Protein AF-A0A2T0QIH2-F1 (afdb_monomer)

Sequence (343 aa):
MVSYTCNLSLGDTPTILANADAHAHSFSNYILALNIATEAIDSDHPVPAGFIVNPELLGACQQANFGATYPMPVREPLQQALDHWSIKAAIPDDIAENIAGYVLAVNWLTRTVAPSVTFGWQINLWGVGYSEWIYDDGIDPAQKAQQTADYVTSLGVYDAPYEPDFLAIDRYEADDFTQRAYVNGYCYGPREWDRYFDFCKAVSRALKLPVMPWQMPASRIPNTTDPVATDFDSQHWGTGGSCLLGDPAIGSNYENVHPTILALQFPEAFQQYMGATAEDMFIRSEPFDISNPLYGDFPLRGIFSVLLGGGATTGIVSAIGNPEPWARQKLNAYMNQPITFDQ

Nearest PDB structures (foldseek):
  5dez-assembly2_B  TM=4.551E-01  e=1.902E-02  Autographa californica nucleopolyhedrovirus
  1rd6-assembly1_A  TM=4.515E-01  e=2.136E-02  Serratia marcescens
  7fc0-assembly1_B  TM=2.308E-01  e=1.445E-01  Rugamonas rubra
  3pt5-assembly1_A  TM=2.877E-01  e=3.925E+00  Escherichia coli O157:H7 str. EDL933
  7m13-assembly1_B  TM=3.272E-01  e=7.424E+00  Campylobacter jejuni subsp. jejuni NCTC 11168 = ATCC 700819

Radius of gyration: 21.03 Å; Cα contacts (8 Å, |Δi|>4): 682; chains: 1; bounding box: 54×45×58 Å

Solvent-accessible surface area (backbone atoms only — not comparable to full-atom values): 17658 Å² total; per-residue (Å²): 88,82,42,62,45,50,75,39,84,85,57,63,58,72,63,57,47,59,36,38,69,62,34,17,54,18,43,34,54,47,52,52,53,36,48,59,31,55,73,55,53,45,95,91,29,68,57,49,44,50,36,40,40,24,53,45,40,54,12,52,30,46,47,70,69,52,53,36,80,40,71,21,63,31,60,67,24,47,50,53,20,31,56,76,71,68,51,92,72,84,78,63,88,79,49,37,60,11,48,24,16,40,45,46,46,54,33,44,47,45,52,70,73,28,64,56,45,48,37,17,45,30,39,38,61,37,18,84,67,51,54,61,58,66,56,40,88,90,52,58,41,50,60,56,17,46,57,50,34,53,52,48,55,64,31,47,59,69,45,82,94,37,51,56,69,35,38,35,38,29,73,63,27,40,18,21,59,19,66,81,7,40,74,69,66,45,52,52,36,69,48,37,51,52,44,50,52,45,20,48,25,32,28,15,61,69,65,70,43,41,26,26,50,25,31,36,19,32,12,41,64,52,32,69,83,52,92,76,54,96,80,36,47,86,54,24,33,14,35,50,22,23,40,46,64,26,29,63,75,43,29,65,44,72,84,2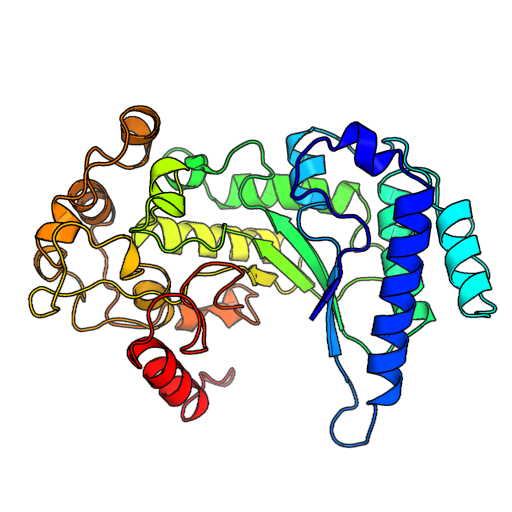9,37,21,64,74,57,37,66,36,71,46,51,76,94,41,24,90,56,50,31,59,25,47,42,45,30,44,60,73,23,59,90,48,66,28,41,54,44,61,62,79,54,27,71,84,34,31,35,82,51,74,45,58,13,57,98,79,12,10,32,80,52,63,88,41,49,35,55,66,62,65,54,48,52,52,50,50,50,38,72,76,58,61,91,61,97,89,117

Foldseek 3Di:
DEAALFECPVDPLVVSQADLPSNLVSLLVVLVVLLVQQVQDDPVCLASEEYAYNPPNLLVCLLVVNAQAAFGQADVSNVSSCVVVVNPDDQDPPLDRGQLSNLVSVLVSNCRRHVSYAYAYEHECCSNNGNLCLLDPVDQLLVSLLSSLVRCVRSCNQPPDRGHQEYEYEHDAAAQLACSQLVRQRAADLSSVVRVLSNLLSNCVSNVHAYEYPAFFLAEFDFQPDPADLNNNQQQHHHRNCAALPDLCCFQPVNRGHVSQQAAAGDPVCCVRQNGHVVVNSVVVPRDGRNHHPCQCCVVSSHPYYHYHDDAHHGCDLPHHRNDCVSVVSVVVCVVPPDDPPD

pLDDT: mean 95.05, std 5.47, range [52.56, 98.75]

Secondary structure (DSSP, 8-state):
-EE-SS--TTS-HHHHHT-HHHHHHHHHHHHHHHHHHHHT--SS-SS--EEEE-TTHHHHHHHTT--TTSB---HHHHHHHHHHTT---PPPTT--SBHHHHHHHHHHHHHHH-TTSEEEEEEEGGGGS-SGGGG-TTS-HHHHHHHHHHHHHHTTTT-TTS--SEEEEE-----TTSHHHHTTT----HHHHHHHHHHHHHHHHHHTS-EEEESBP-----BTTS---TTGGGG---SHHHHHH--TTTTT-GGGB-HHHHTPBPPHHHHHHH-SBHHHHHHTT-S---SS-GGGGGGGGTB----B--TTS--SSSSSS---SHHHHHHHHHHHSPPPTT-

Structure (mmCIF, N/CA/C/O backbone):
data_AF-A0A2T0QIH2-F1
#
_entry.id   AF-A0A2T0QIH2-F1
#
loop_
_atom_site.group_PDB
_atom_site.id
_atom_site.type_symbol
_atom_site.label_atom_id
_atom_site.label_alt_id
_atom_site.label_comp_id
_atom_site.label_asym_id
_atom_site.label_entity_id
_atom_site.label_seq_id
_atom_site.pdbx_PDB_ins_code
_atom_site.Cartn_x
_atom_site.Cartn_y
_atom_site.Cartn_z
_atom_site.occupancy
_atom_site.B_iso_or_equiv
_atom_site.auth_seq_id
_atom_site.auth_comp_id
_atom_site.auth_asym_id
_atom_site.auth_atom_id
_atom_site.pdbx_PDB_model_num
ATOM 1 N N . MET A 1 1 ? 11.626 -3.383 2.000 1.00 83.19 1 MET A N 1
ATOM 2 C CA . MET A 1 1 ? 12.211 -2.053 1.728 1.00 83.19 1 MET A CA 1
ATOM 3 C C . MET A 1 1 ? 11.331 -1.323 0.733 1.00 83.19 1 MET A C 1
ATOM 5 O O . MET A 1 1 ? 10.722 -1.980 -0.097 1.00 83.19 1 MET A O 1
ATOM 9 N N . VAL A 1 2 ? 11.259 0.003 0.811 1.00 82.50 2 VAL A N 1
ATOM 10 C CA . VAL A 1 2 ? 10.547 0.830 -0.173 1.00 82.50 2 VAL A CA 1
ATOM 11 C C . VAL A 1 2 ? 11.587 1.521 -1.048 1.00 82.50 2 VAL A C 1
ATOM 13 O O . VAL A 1 2 ? 12.531 2.103 -0.515 1.00 82.50 2 VAL A O 1
ATOM 16 N N . SER A 1 3 ? 11.440 1.441 -2.368 1.00 85.88 3 SER A N 1
ATOM 17 C CA . SER A 1 3 ? 12.304 2.133 -3.323 1.00 85.88 3 SER A CA 1
ATOM 18 C C . SER A 1 3 ? 11.473 3.043 -4.215 1.00 85.88 3 SER A C 1
ATOM 20 O O . SER A 1 3 ? 10.585 2.587 -4.931 1.00 85.88 3 SER A O 1
ATOM 22 N N . TYR A 1 4 ? 11.776 4.336 -4.174 1.00 80.81 4 TYR A N 1
ATOM 23 C CA . TYR A 1 4 ? 11.208 5.319 -5.085 1.00 80.81 4 TYR A CA 1
ATOM 24 C C . TYR A 1 4 ? 12.163 5.486 -6.265 1.00 80.81 4 TYR A C 1
ATOM 26 O O . TYR A 1 4 ? 13.135 6.235 -6.168 1.00 80.81 4 TYR A O 1
ATOM 34 N N . THR A 1 5 ? 11.903 4.789 -7.372 1.00 71.38 5 THR A N 1
ATOM 35 C CA . THR A 1 5 ? 12.610 5.043 -8.637 1.00 71.38 5 THR A CA 1
ATOM 36 C C . THR A 1 5 ? 11.957 6.178 -9.443 1.00 71.38 5 THR A C 1
ATOM 38 O O . THR A 1 5 ? 12.514 6.652 -10.430 1.00 71.38 5 THR A O 1
ATOM 41 N N . CYS A 1 6 ? 10.771 6.618 -9.026 1.00 82.06 6 CYS A N 1
ATOM 42 C CA . CYS A 1 6 ? 10.069 7.838 -9.399 1.00 82.06 6 CYS A CA 1
ATOM 43 C C . CYS A 1 6 ? 9.049 8.122 -8.283 1.00 82.06 6 CYS A C 1
ATOM 45 O O . CYS A 1 6 ? 8.311 7.225 -7.876 1.00 82.06 6 CYS A O 1
ATOM 47 N N . ASN A 1 7 ? 9.052 9.335 -7.725 1.00 80.56 7 ASN A N 1
ATOM 48 C CA . ASN A 1 7 ? 8.228 9.681 -6.566 1.00 80.56 7 ASN A CA 1
ATOM 49 C C . ASN A 1 7 ? 7.107 10.641 -6.966 1.00 80.56 7 ASN A C 1
ATOM 51 O O . ASN A 1 7 ? 7.391 11.799 -7.253 1.00 80.56 7 ASN A O 1
ATOM 55 N N . LEU A 1 8 ? 5.853 10.182 -6.921 1.00 83.31 8 LEU A N 1
ATOM 56 C CA . LEU A 1 8 ? 4.673 10.996 -7.239 1.00 83.31 8 LEU A CA 1
ATOM 57 C C . LEU A 1 8 ? 3.907 11.513 -6.007 1.00 83.31 8 LEU A C 1
ATOM 59 O O . LEU A 1 8 ? 2.896 12.192 -6.165 1.00 83.31 8 LEU A O 1
ATOM 63 N N . SER A 1 9 ? 4.403 11.265 -4.790 1.00 71.25 9 SER A N 1
ATOM 64 C CA . SER A 1 9 ? 3.707 11.614 -3.533 1.00 71.25 9 SER A CA 1
ATOM 65 C C . SER A 1 9 ? 3.443 13.112 -3.320 1.00 71.25 9 SER A C 1
ATOM 67 O O . SER A 1 9 ? 2.612 13.476 -2.492 1.00 71.25 9 SER A O 1
ATOM 69 N N . LEU A 1 10 ? 4.145 13.998 -4.036 1.00 68.81 10 LEU A N 1
ATOM 70 C CA . LEU A 1 10 ? 4.016 15.455 -3.888 1.00 68.81 10 LEU A CA 1
ATOM 71 C C . LEU A 1 10 ? 3.020 16.086 -4.877 1.00 68.81 10 LEU A C 1
ATOM 73 O O . LEU A 1 10 ? 2.850 17.306 -4.875 1.00 68.81 10 LEU A O 1
ATOM 77 N N . GLY A 1 11 ? 2.366 15.276 -5.713 1.00 73.75 11 GLY A N 1
ATOM 78 C CA . GLY A 1 11 ? 1.565 15.758 -6.837 1.00 73.75 11 GLY A CA 1
ATOM 79 C C . GLY A 1 11 ? 2.424 16.208 -8.025 1.00 73.75 11 GLY A C 1
ATOM 80 O O . GLY A 1 11 ? 3.632 16.005 -8.045 1.00 73.75 11 GLY A O 1
ATOM 81 N N . ASP A 1 12 ? 1.785 16.801 -9.038 1.00 86.25 12 ASP A N 1
ATOM 82 C CA . ASP A 1 12 ? 2.407 17.200 -10.317 1.00 86.25 12 ASP A CA 1
ATOM 83 C C . ASP A 1 12 ? 2.993 16.034 -11.140 1.00 86.25 12 ASP A C 1
ATOM 85 O O . ASP A 1 12 ? 4.144 16.030 -11.590 1.00 86.25 12 ASP A O 1
ATOM 89 N N . THR A 1 13 ? 2.153 15.022 -11.370 1.00 90.81 13 THR A N 1
ATOM 90 C CA . THR A 1 13 ? 2.497 13.839 -12.165 1.00 90.81 13 THR A CA 1
ATOM 91 C C . THR A 1 13 ? 3.111 14.165 -13.535 1.00 90.81 13 THR A C 1
ATOM 93 O O . THR A 1 13 ? 4.133 13.560 -13.857 1.00 90.81 13 THR A O 1
ATOM 96 N N . PRO A 1 14 ? 2.587 15.108 -14.351 1.00 93.75 14 PRO A N 1
ATOM 97 C CA . PRO A 1 14 ? 3.157 15.383 -15.671 1.00 93.75 14 PRO A CA 1
ATOM 98 C C . PRO A 1 14 ? 4.610 15.865 -15.630 1.00 93.75 14 PRO A C 1
ATOM 100 O O . PRO A 1 14 ? 5.423 15.392 -16.423 1.00 93.75 14 PRO A O 1
ATOM 103 N N . THR A 1 15 ? 4.946 16.782 -14.716 1.00 93.31 15 THR A N 1
ATOM 104 C CA . THR A 1 15 ? 6.312 17.314 -14.598 1.00 93.31 15 THR A CA 1
ATOM 105 C C . THR A 1 15 ? 7.275 16.238 -14.123 1.00 93.31 15 THR A C 1
ATOM 107 O O . THR A 1 15 ? 8.376 16.120 -14.661 1.00 93.31 15 THR A O 1
ATOM 110 N N . ILE A 1 16 ? 6.866 15.432 -13.140 1.00 92.88 16 ILE A N 1
ATOM 111 C CA . ILE A 1 16 ? 7.731 14.392 -12.582 1.00 92.88 16 ILE A CA 1
ATOM 112 C C . ILE A 1 16 ? 7.986 13.299 -13.620 1.00 92.88 16 ILE A C 1
ATOM 114 O O . ILE A 1 16 ? 9.143 12.965 -13.855 1.00 92.88 16 ILE A O 1
ATOM 118 N N . LEU A 1 17 ? 6.947 12.828 -14.320 1.00 95.19 17 LEU A N 1
ATOM 119 C CA . LEU A 1 17 ? 7.095 11.847 -15.400 1.00 95.19 17 LEU A CA 1
ATOM 120 C C . LEU A 1 17 ? 7.922 12.365 -16.586 1.00 95.19 17 LEU A C 1
ATOM 122 O O . LEU A 1 17 ? 8.395 11.563 -17.378 1.00 95.19 17 LEU A O 1
ATOM 126 N N . ALA A 1 18 ? 8.112 13.675 -16.745 1.00 95.94 18 ALA A N 1
ATOM 127 C CA . ALA A 1 18 ? 8.961 14.238 -17.796 1.00 95.94 18 ALA A CA 1
ATOM 128 C C . ALA A 1 18 ? 10.427 14.447 -17.357 1.00 95.94 18 ALA A C 1
ATOM 130 O O . ALA A 1 18 ? 11.261 14.847 -18.173 1.00 95.94 18 ALA A O 1
ATOM 131 N N . ASN A 1 19 ? 10.766 14.204 -16.086 1.00 95.44 19 ASN A N 1
ATOM 132 C CA . ASN A 1 19 ? 12.052 14.591 -15.509 1.00 95.44 19 ASN A CA 1
ATOM 133 C C . ASN A 1 19 ? 13.133 13.504 -15.666 1.00 95.44 19 ASN A C 1
ATOM 135 O O . ASN A 1 19 ? 13.398 12.717 -14.757 1.00 95.44 19 ASN A O 1
ATOM 139 N N . ALA A 1 20 ? 13.804 13.507 -16.820 1.00 96.56 20 ALA A N 1
ATOM 140 C CA . ALA A 1 20 ? 14.870 12.557 -17.153 1.00 96.56 20 ALA A CA 1
ATOM 141 C C . ALA A 1 20 ? 16.018 12.506 -16.122 1.00 96.56 20 ALA A C 1
ATOM 143 O O . ALA A 1 20 ? 16.496 11.421 -15.791 1.00 96.56 20 ALA A O 1
ATOM 144 N N . ASP A 1 21 ? 16.441 13.656 -15.587 1.00 95.75 21 ASP A N 1
ATOM 145 C CA . ASP A 1 21 ? 17.528 13.737 -14.600 1.00 95.75 21 ASP A CA 1
ATOM 146 C C . ASP A 1 21 ? 17.129 13.077 -13.271 1.00 95.75 21 ASP A C 1
ATOM 148 O O . ASP A 1 21 ? 17.865 12.259 -12.714 1.00 95.75 21 ASP A O 1
ATOM 152 N N . ALA A 1 22 ? 15.907 13.346 -12.800 1.00 93.44 22 ALA A N 1
ATOM 153 C CA . ALA A 1 22 ? 15.372 12.677 -11.620 1.00 93.44 22 ALA A CA 1
ATOM 154 C C . ALA A 1 22 ? 15.267 11.160 -11.831 1.00 93.44 22 ALA A C 1
ATOM 156 O O . ALA A 1 22 ? 15.600 10.399 -10.921 1.00 93.44 22 ALA A O 1
ATOM 157 N N . HIS A 1 23 ? 14.862 10.702 -13.020 1.00 95.56 23 HIS A N 1
ATOM 158 C CA . HIS A 1 23 ? 14.815 9.271 -13.330 1.00 95.56 23 HIS A CA 1
ATOM 159 C C . HIS A 1 23 ? 16.206 8.626 -13.279 1.00 95.56 23 HIS A C 1
ATOM 161 O O . HIS A 1 23 ? 16.345 7.548 -12.704 1.00 95.56 23 HIS A O 1
ATOM 167 N N . ALA A 1 24 ? 17.247 9.288 -13.798 1.00 97.06 24 ALA A N 1
ATOM 168 C CA . ALA A 1 24 ? 18.616 8.764 -13.794 1.00 97.06 24 ALA A CA 1
ATOM 169 C C . ALA A 1 24 ? 19.145 8.587 -12.361 1.00 97.06 24 ALA A C 1
ATOM 171 O O . ALA A 1 24 ? 19.667 7.525 -12.000 1.00 97.06 24 ALA A O 1
ATOM 172 N N . HIS A 1 25 ? 18.938 9.593 -11.505 1.00 95.56 25 HIS A N 1
ATOM 173 C CA . HIS A 1 25 ? 19.272 9.511 -10.081 1.00 95.56 25 HIS A CA 1
ATOM 174 C C . HIS A 1 25 ? 18.502 8.397 -9.371 1.00 95.56 25 HIS A C 1
ATOM 176 O O . HIS A 1 25 ? 19.054 7.669 -8.546 1.00 95.56 25 HIS A O 1
ATOM 182 N N . SER A 1 26 ? 17.229 8.240 -9.706 1.00 93.88 26 SER A N 1
ATOM 183 C CA . SER A 1 26 ? 16.355 7.295 -9.030 1.00 93.88 26 SER A CA 1
ATOM 184 C C . SER A 1 26 ? 16.650 5.841 -9.437 1.00 93.88 26 SER A C 1
ATOM 186 O O . SER A 1 26 ? 16.723 4.975 -8.564 1.00 93.88 26 SER A O 1
ATOM 188 N N . PHE A 1 27 ? 16.959 5.573 -10.714 1.00 97.81 27 PHE A N 1
ATOM 189 C CA . PHE A 1 27 ? 17.533 4.290 -11.144 1.00 97.81 27 PHE A CA 1
ATOM 190 C C . PHE A 1 27 ? 18.884 4.016 -10.469 1.00 97.81 27 PHE A C 1
ATOM 192 O O . PHE A 1 27 ? 19.112 2.909 -9.983 1.00 97.81 27 PHE A O 1
ATOM 199 N N . SER A 1 28 ? 19.760 5.022 -10.370 1.00 97.50 28 SER A N 1
ATOM 200 C CA . SER A 1 28 ? 21.069 4.872 -9.718 1.00 97.50 28 SER A CA 1
ATOM 201 C C . SER A 1 28 ? 20.931 4.505 -8.238 1.00 97.50 28 SER A C 1
ATOM 203 O O . SER A 1 28 ? 21.609 3.596 -7.761 1.00 97.50 28 SER A O 1
ATOM 205 N N . ASN A 1 29 ? 20.022 5.157 -7.510 1.00 96.44 29 ASN A N 1
ATOM 206 C CA . ASN A 1 29 ? 19.745 4.835 -6.110 1.00 96.44 29 ASN A CA 1
ATOM 207 C C . ASN A 1 29 ? 19.152 3.433 -5.947 1.00 96.44 29 ASN A C 1
ATOM 209 O O . ASN A 1 29 ? 19.441 2.749 -4.964 1.00 96.44 29 ASN A O 1
ATOM 213 N N . TYR A 1 30 ? 18.342 2.981 -6.907 1.00 97.69 30 TYR A N 1
ATOM 214 C CA . TYR A 1 30 ? 17.811 1.627 -6.860 1.00 97.69 30 TYR A CA 1
ATOM 215 C C . TYR A 1 30 ? 18.894 0.578 -7.076 1.00 97.69 30 TYR A C 1
ATOM 217 O O . TYR A 1 30 ? 18.976 -0.357 -6.288 1.00 97.69 30 TYR A O 1
ATOM 225 N N . ILE A 1 31 ? 19.782 0.776 -8.055 1.00 98.25 31 ILE A N 1
ATOM 226 C CA . ILE A 1 31 ? 20.942 -0.100 -8.272 1.00 98.25 31 ILE A CA 1
ATOM 227 C C . ILE A 1 31 ? 21.790 -0.207 -7.001 1.00 98.25 31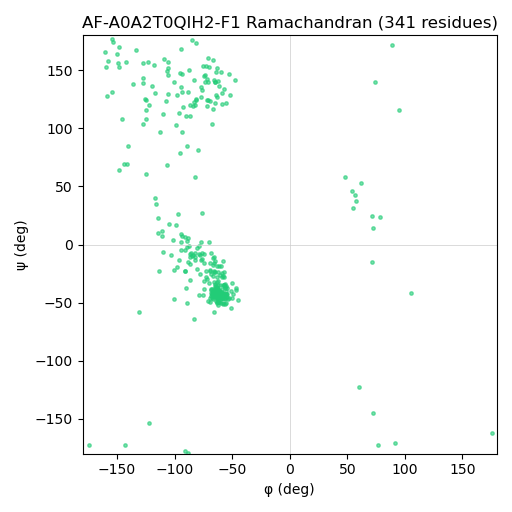 ILE A C 1
ATOM 229 O O . ILE A 1 31 ? 22.162 -1.312 -6.618 1.00 98.25 31 ILE A O 1
ATOM 233 N N . LEU A 1 32 ? 22.048 0.908 -6.306 1.00 97.38 32 LEU A N 1
ATOM 234 C CA . LEU A 1 32 ? 22.743 0.881 -5.016 1.00 97.38 32 LEU A CA 1
ATOM 235 C C . LEU A 1 32 ? 22.035 -0.033 -4.009 1.00 97.38 32 LEU A C 1
ATOM 237 O O . LEU A 1 32 ? 22.670 -0.893 -3.403 1.00 97.38 32 LEU A O 1
ATOM 241 N N . ALA A 1 33 ? 20.722 0.130 -3.838 1.00 97.25 33 ALA A N 1
ATOM 242 C CA . ALA A 1 33 ? 19.951 -0.672 -2.895 1.00 97.25 33 ALA A CA 1
ATOM 243 C C . ALA A 1 33 ? 19.931 -2.165 -3.272 1.00 97.25 33 ALA A C 1
ATOM 245 O O . ALA A 1 33 ? 20.020 -3.019 -2.389 1.00 97.25 33 ALA A O 1
ATOM 246 N N . LEU A 1 34 ? 19.853 -2.480 -4.568 1.00 97.69 34 LEU A N 1
ATOM 247 C CA . LEU A 1 34 ? 19.940 -3.847 -5.084 1.00 97.69 34 LEU A CA 1
ATOM 248 C C . LEU A 1 34 ? 21.328 -4.456 -4.845 1.00 97.69 34 LEU A C 1
ATOM 250 O O . LEU A 1 34 ? 21.416 -5.601 -4.413 1.00 97.69 34 LEU A O 1
ATOM 254 N N . ASN A 1 35 ? 22.405 -3.694 -5.057 1.00 97.31 35 ASN A N 1
ATOM 255 C CA . ASN A 1 35 ? 23.770 -4.146 -4.781 1.00 97.31 35 ASN A CA 1
ATOM 256 C C . ASN A 1 35 ? 23.973 -4.439 -3.289 1.00 97.31 35 ASN A C 1
ATOM 258 O O . ASN A 1 35 ? 24.458 -5.514 -2.949 1.00 97.31 35 ASN A O 1
ATOM 262 N N . ILE A 1 36 ? 23.523 -3.540 -2.403 1.00 96.50 36 ILE A N 1
ATOM 263 C CA . ILE A 1 36 ? 23.576 -3.751 -0.946 1.00 96.50 36 ILE A CA 1
ATOM 264 C C . ILE A 1 36 ? 22.810 -5.022 -0.551 1.00 96.50 36 ILE A C 1
ATOM 266 O O . ILE A 1 36 ? 23.289 -5.797 0.273 1.00 96.50 36 ILE A O 1
ATOM 270 N N . ALA A 1 37 ? 21.634 -5.263 -1.139 1.00 96.25 37 ALA A N 1
ATOM 271 C CA . ALA A 1 37 ? 20.885 -6.491 -0.884 1.00 96.25 37 ALA A CA 1
ATOM 272 C C . ALA A 1 37 ? 21.656 -7.733 -1.359 1.00 96.25 37 ALA A C 1
ATOM 274 O O . ALA A 1 37 ? 21.765 -8.705 -0.620 1.00 96.25 37 ALA A O 1
ATOM 275 N N . THR A 1 38 ? 22.239 -7.700 -2.558 1.00 95.88 38 THR A N 1
ATOM 276 C CA . THR A 1 38 ? 23.035 -8.812 -3.099 1.00 95.88 38 THR A CA 1
ATOM 277 C C . THR A 1 38 ? 24.272 -9.120 -2.246 1.00 95.88 38 THR A C 1
ATOM 279 O O . THR A 1 38 ? 24.631 -10.286 -2.094 1.00 95.88 38 THR A O 1
ATOM 282 N N . GLU A 1 39 ? 24.904 -8.111 -1.641 1.00 96.25 39 GLU A N 1
ATOM 283 C CA . GLU A 1 39 ? 26.032 -8.300 -0.714 1.00 96.25 39 GLU A CA 1
ATOM 284 C C . GLU A 1 39 ? 25.646 -9.053 0.570 1.00 96.25 39 GLU A C 1
ATOM 286 O O . GLU A 1 39 ? 26.506 -9.672 1.194 1.00 96.25 39 GLU A O 1
ATOM 291 N N . ALA A 1 40 ? 24.366 -9.034 0.952 1.00 95.00 40 ALA A N 1
ATOM 292 C CA . ALA A 1 40 ? 23.852 -9.704 2.144 1.00 95.00 40 ALA A CA 1
ATOM 293 C C . ALA A 1 40 ? 23.423 -11.166 1.905 1.00 95.00 40 ALA A C 1
ATOM 295 O O . ALA A 1 40 ? 22.856 -11.784 2.803 1.00 95.00 40 ALA A O 1
ATOM 296 N N . ILE A 1 41 ? 23.659 -11.728 0.713 1.00 96.50 41 ILE A N 1
ATOM 297 C CA . ILE A 1 41 ? 23.315 -13.125 0.417 1.00 96.50 41 ILE A CA 1
ATOM 298 C C . ILE A 1 41 ? 24.256 -14.073 1.167 1.00 96.50 41 ILE A C 1
ATOM 300 O O . ILE A 1 41 ? 25.472 -14.058 0.968 1.00 96.50 41 ILE A O 1
ATOM 304 N N . ASP A 1 42 ? 23.672 -14.976 1.948 1.00 95.56 42 ASP A N 1
ATOM 305 C CA . ASP A 1 42 ? 24.361 -16.102 2.576 1.00 95.56 42 ASP A CA 1
ATOM 306 C C . ASP A 1 42 ? 23.458 -17.356 2.603 1.00 95.56 42 ASP A C 1
ATOM 308 O O . ASP A 1 42 ? 22.403 -17.395 1.966 1.00 95.56 42 ASP A O 1
ATOM 312 N N . SER A 1 43 ? 23.893 -18.423 3.284 1.00 95.75 43 SER A N 1
ATOM 313 C CA . SER A 1 43 ? 23.135 -19.681 3.358 1.00 95.75 43 SER A CA 1
ATOM 314 C C . SER A 1 43 ? 21.813 -19.567 4.115 1.00 95.75 43 SER A C 1
ATOM 316 O O . SER A 1 43 ? 20.900 -20.346 3.842 1.00 95.75 43 SER A O 1
ATOM 318 N N . ASP A 1 44 ? 21.726 -18.631 5.057 1.00 95.25 44 ASP A N 1
ATOM 319 C CA . ASP A 1 44 ? 20.556 -18.411 5.906 1.00 95.25 44 ASP A CA 1
ATOM 320 C C . ASP A 1 44 ? 19.605 -17.380 5.266 1.00 95.25 44 ASP A C 1
ATOM 322 O O . ASP A 1 44 ? 18.397 -17.408 5.509 1.00 95.25 44 ASP A O 1
ATOM 326 N N . HIS A 1 45 ? 20.131 -16.526 4.380 1.00 93.06 45 HIS A N 1
ATOM 327 C CA . HIS A 1 45 ? 19.427 -15.447 3.685 1.00 93.06 45 HIS A CA 1
ATOM 328 C C . HIS A 1 45 ? 19.573 -15.545 2.148 1.00 93.06 45 HIS A C 1
ATOM 330 O O . HIS A 1 45 ? 20.078 -14.620 1.505 1.00 93.06 45 HIS A O 1
ATOM 336 N N . PRO A 1 46 ? 19.109 -16.637 1.503 1.00 94.69 46 PRO A N 1
ATOM 337 C CA . PRO A 1 46 ? 19.213 -16.794 0.047 1.00 94.69 46 PRO A CA 1
ATOM 338 C C . PRO A 1 46 ? 18.366 -15.773 -0.737 1.00 94.69 46 PRO A C 1
ATOM 340 O O . PRO A 1 46 ? 18.660 -15.493 -1.899 1.00 94.69 46 PRO A O 1
ATOM 343 N N . VAL A 1 47 ? 17.331 -15.213 -0.099 1.00 96.00 47 VAL A N 1
ATOM 344 C CA . VAL A 1 47 ? 16.546 -14.060 -0.564 1.00 96.00 47 VAL A CA 1
ATOM 345 C C . VAL A 1 47 ? 16.835 -12.914 0.411 1.00 96.00 47 VAL A C 1
ATOM 347 O O . VAL A 1 47 ? 16.243 -12.873 1.491 1.00 96.00 47 VAL A O 1
ATOM 350 N N . PRO A 1 48 ? 17.767 -12.003 0.090 1.00 93.38 48 PRO A N 1
ATOM 351 C CA . PRO A 1 48 ? 18.344 -11.101 1.088 1.00 93.38 48 PRO A CA 1
ATOM 352 C C . PRO A 1 48 ? 17.444 -9.899 1.407 1.00 93.38 48 PRO A C 1
ATOM 354 O O . PRO A 1 48 ? 17.583 -9.267 2.452 1.00 93.38 48 PRO A O 1
ATOM 357 N N . ALA A 1 49 ? 16.522 -9.554 0.502 1.00 95.56 49 ALA A N 1
ATOM 358 C CA . ALA A 1 49 ? 15.617 -8.425 0.662 1.00 95.56 49 ALA A CA 1
ATOM 359 C C . ALA A 1 49 ? 14.352 -8.564 -0.194 1.00 95.56 49 ALA A C 1
ATOM 361 O O . ALA A 1 49 ? 14.341 -9.239 -1.226 1.00 95.56 49 ALA A O 1
ATOM 362 N N . GLY A 1 50 ? 13.306 -7.848 0.233 1.00 95.38 50 GLY A N 1
ATOM 363 C CA . GLY A 1 50 ? 12.091 -7.602 -0.539 1.00 95.38 50 GLY A CA 1
ATOM 364 C C . GLY A 1 50 ? 11.863 -6.112 -0.789 1.00 95.38 50 GLY A C 1
ATOM 365 O O . GLY A 1 50 ? 12.018 -5.307 0.137 1.00 95.38 50 GLY A O 1
ATOM 366 N N . PHE A 1 51 ? 11.479 -5.735 -2.008 1.00 97.00 51 PHE A N 1
ATOM 367 C CA . PHE A 1 51 ? 11.275 -4.342 -2.421 1.00 97.00 51 PHE A CA 1
ATOM 368 C C . PHE A 1 51 ? 9.825 -4.054 -2.818 1.00 97.00 51 PHE A C 1
ATOM 370 O O . PHE A 1 51 ? 9.262 -4.751 -3.650 1.00 97.00 51 PHE A O 1
ATOM 377 N N . ILE A 1 52 ? 9.246 -2.982 -2.279 1.00 96.19 52 ILE A N 1
ATOM 378 C CA . ILE A 1 52 ? 8.092 -2.303 -2.877 1.00 96.19 52 ILE A CA 1
ATOM 379 C C . ILE A 1 52 ? 8.652 -1.185 -3.749 1.00 96.19 52 ILE A C 1
ATOM 381 O O . ILE A 1 52 ? 9.347 -0.305 -3.230 1.00 96.19 52 ILE A O 1
ATOM 385 N N . VAL A 1 53 ? 8.393 -1.234 -5.054 1.00 96.12 53 VAL A N 1
ATOM 386 C CA . VAL A 1 53 ? 8.911 -0.254 -6.015 1.00 96.12 53 VAL A CA 1
ATOM 387 C C . VAL A 1 53 ? 7.857 0.782 -6.385 1.00 96.12 53 VAL A C 1
ATOM 389 O O . VAL A 1 53 ? 6.688 0.458 -6.583 1.00 96.12 53 VAL A O 1
ATOM 392 N N . ASN A 1 54 ? 8.308 2.031 -6.493 1.00 92.62 54 ASN A N 1
ATOM 393 C CA . ASN A 1 54 ? 7.548 3.189 -6.960 1.00 92.62 54 ASN A CA 1
ATOM 394 C C . ASN A 1 54 ? 6.170 3.364 -6.325 1.00 92.62 54 ASN A C 1
ATOM 396 O O . ASN A 1 54 ? 5.177 3.428 -7.059 1.00 92.62 54 ASN A O 1
ATOM 400 N N . PRO A 1 55 ? 6.081 3.477 -4.987 1.00 90.88 55 PRO A N 1
ATOM 401 C CA . PRO A 1 55 ? 4.825 3.886 -4.399 1.00 90.88 55 PRO A CA 1
ATOM 402 C C . PRO A 1 55 ? 4.296 5.182 -5.010 1.00 90.88 55 PRO A C 1
ATOM 404 O O . PRO A 1 55 ? 5.079 6.057 -5.386 1.00 90.88 55 PRO A O 1
ATOM 407 N N . GLU A 1 56 ? 2.972 5.280 -5.092 1.00 91.38 56 GLU A N 1
ATOM 408 C CA . GLU A 1 56 ? 2.189 6.340 -5.731 1.00 91.38 56 GLU A CA 1
ATOM 409 C C . GLU A 1 56 ? 2.245 6.346 -7.263 1.00 91.38 56 GLU A C 1
ATOM 411 O O . GLU A 1 56 ? 1.396 6.981 -7.886 1.00 91.38 56 GLU A O 1
ATOM 416 N N . LEU A 1 57 ? 3.187 5.645 -7.911 1.00 94.62 57 LEU A N 1
ATOM 417 C CA . LEU A 1 57 ? 3.347 5.763 -9.361 1.00 94.62 57 LEU A CA 1
ATOM 418 C C . LEU A 1 57 ? 2.135 5.234 -10.124 1.00 94.62 57 LEU A C 1
ATOM 420 O O . LEU A 1 57 ? 1.519 5.975 -10.892 1.00 94.62 57 LEU A O 1
ATOM 424 N N . LEU A 1 58 ? 1.786 3.962 -9.909 1.00 96.25 58 LEU A N 1
ATOM 425 C CA . LEU A 1 58 ? 0.665 3.346 -10.620 1.00 96.25 58 LEU A CA 1
ATOM 426 C C . LEU A 1 58 ? -0.662 3.987 -10.204 1.00 96.25 58 LEU A C 1
ATOM 428 O O . LEU A 1 58 ? -1.494 4.254 -11.065 1.00 96.25 58 LEU A O 1
ATOM 432 N N . GLY A 1 59 ? -0.844 4.287 -8.913 1.00 94.94 59 GLY A N 1
ATOM 433 C CA . GLY A 1 59 ? -2.055 4.932 -8.402 1.00 94.94 59 GLY A CA 1
ATOM 434 C C . GLY A 1 59 ? -2.286 6.325 -8.988 1.00 94.94 59 GLY A C 1
ATOM 435 O O . GLY A 1 59 ? -3.371 6.596 -9.503 1.00 94.94 59 GLY A O 1
ATOM 436 N N . ALA A 1 60 ? -1.266 7.190 -8.990 1.00 95.00 60 ALA A N 1
ATOM 437 C CA . ALA A 1 60 ? -1.390 8.545 -9.526 1.00 95.00 60 ALA A CA 1
ATOM 438 C C . ALA A 1 60 ? -1.574 8.542 -11.046 1.00 95.00 60 ALA A C 1
ATOM 440 O O . ALA A 1 60 ? -2.393 9.298 -11.567 1.00 95.00 60 ALA A O 1
ATOM 441 N N . CYS A 1 61 ? -0.870 7.663 -11.768 1.00 96.19 61 CYS A N 1
ATOM 442 C CA . CYS A 1 61 ? -1.070 7.525 -13.209 1.00 96.19 61 CYS A CA 1
ATOM 443 C C . CYS A 1 61 ? -2.476 6.994 -13.532 1.00 96.19 61 CYS A C 1
ATOM 445 O O . CYS A 1 61 ? -3.110 7.502 -14.457 1.00 96.19 61 CYS A O 1
ATOM 447 N N . GLN A 1 62 ? -3.001 6.045 -12.749 1.00 96.56 62 GLN A N 1
ATOM 448 C CA . GLN A 1 62 ? -4.372 5.554 -12.901 1.00 96.56 62 GLN A CA 1
ATOM 449 C C . GLN A 1 62 ? -5.388 6.681 -12.681 1.00 96.56 62 GLN A C 1
ATOM 451 O O . GLN A 1 62 ? -6.253 6.901 -13.529 1.00 96.56 62 GLN A O 1
ATOM 456 N N . GLN A 1 63 ? -5.244 7.439 -11.590 1.00 94.38 63 GLN A N 1
ATOM 457 C CA . GLN A 1 63 ? -6.141 8.545 -11.257 1.00 94.38 63 GLN A CA 1
ATOM 458 C C . GLN A 1 63 ? -6.101 9.656 -12.317 1.00 94.38 63 GLN A C 1
ATOM 460 O O . GLN A 1 63 ? -7.140 10.213 -12.672 1.00 94.38 63 GLN A O 1
ATOM 465 N N . ALA A 1 64 ? -4.918 9.950 -12.861 1.00 93.62 64 ALA A N 1
ATOM 466 C CA . ALA A 1 64 ? -4.724 10.929 -13.927 1.00 93.62 64 ALA A CA 1
ATOM 467 C C . ALA A 1 64 ? -5.093 10.402 -15.330 1.00 93.62 64 ALA A C 1
ATOM 469 O O . ALA A 1 64 ? -4.998 11.147 -16.307 1.00 93.62 64 ALA A O 1
ATOM 470 N N . ASN A 1 65 ? -5.524 9.139 -15.446 1.00 94.31 65 ASN A N 1
ATOM 471 C CA . ASN A 1 65 ? -5.827 8.464 -16.709 1.00 94.31 65 ASN A CA 1
ATOM 472 C C . ASN A 1 65 ? -4.632 8.439 -17.691 1.00 94.31 65 ASN A C 1
ATOM 474 O O . ASN A 1 65 ? -4.788 8.573 -18.908 1.00 94.31 65 ASN A O 1
ATOM 478 N N . PHE A 1 66 ? -3.418 8.273 -17.163 1.00 96.94 66 PHE A N 1
ATOM 479 C CA . PHE A 1 66 ? -2.199 8.070 -17.942 1.00 96.94 66 PHE A CA 1
ATOM 480 C C . PHE A 1 66 ? -1.983 6.576 -18.183 1.00 96.94 66 PHE A C 1
ATOM 482 O O . PHE A 1 66 ? -1.721 5.810 -17.258 1.00 96.94 66 PHE A O 1
ATOM 489 N N . GLY A 1 67 ? -2.136 6.154 -19.439 1.00 97.31 67 GLY A N 1
ATOM 490 C CA . GLY A 1 67 ? -1.967 4.761 -19.857 1.00 97.31 67 GLY A CA 1
ATOM 491 C C . GLY A 1 67 ? -0.545 4.418 -20.308 1.00 97.31 67 GLY A C 1
ATOM 492 O O . GLY A 1 67 ? 0.344 5.266 -20.340 1.00 97.31 67 GLY A O 1
ATOM 493 N N . ALA A 1 68 ? -0.365 3.171 -20.745 1.00 98.19 68 ALA A N 1
ATOM 494 C CA . ALA A 1 68 ? 0.912 2.579 -21.158 1.00 98.19 68 ALA A CA 1
ATOM 495 C C . ALA A 1 68 ? 1.761 3.447 -22.101 1.00 98.19 68 ALA A C 1
ATOM 497 O O . ALA A 1 68 ? 2.980 3.507 -21.968 1.00 98.19 68 ALA A O 1
ATOM 498 N N . THR A 1 69 ? 1.121 4.137 -23.048 1.00 98.38 69 THR A N 1
ATOM 499 C CA . THR A 1 69 ? 1.796 4.924 -24.089 1.00 98.38 69 THR A CA 1
ATOM 500 C C 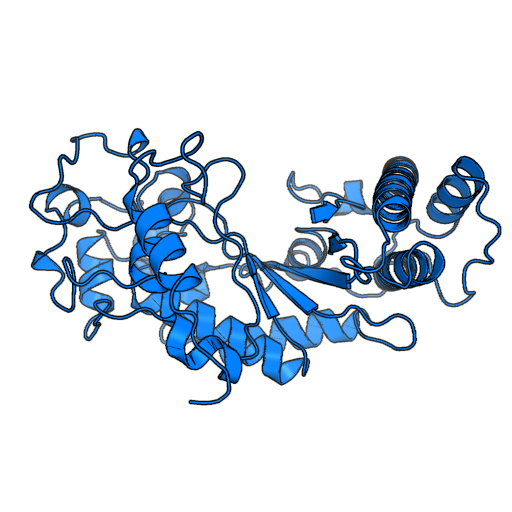. THR A 1 69 ? 2.076 6.372 -23.689 1.00 98.38 69 THR A C 1
ATOM 502 O O . THR A 1 69 ? 2.535 7.142 -24.532 1.00 98.38 69 THR A O 1
ATOM 505 N N . TYR A 1 70 ? 1.760 6.783 -22.457 1.00 98.44 70 TYR A N 1
ATOM 506 C CA . TYR A 1 70 ? 2.042 8.142 -21.999 1.00 98.44 70 TYR A CA 1
ATOM 507 C C . TYR A 1 70 ? 3.565 8.390 -22.001 1.00 98.44 70 TYR A C 1
ATOM 509 O O . TYR A 1 70 ? 4.287 7.577 -21.419 1.00 98.44 70 TYR A O 1
ATOM 517 N N . PRO A 1 71 ? 4.069 9.462 -22.648 1.00 98.19 71 PRO A N 1
ATOM 518 C CA . PRO A 1 71 ? 5.506 9.688 -22.806 1.00 98.19 71 PRO A CA 1
ATOM 519 C C . PRO A 1 71 ? 6.250 9.843 -21.478 1.00 98.19 71 PRO A C 1
ATOM 521 O O . PRO A 1 71 ? 5.805 10.568 -20.590 1.00 98.19 71 PRO A O 1
ATOM 524 N N . MET A 1 72 ? 7.411 9.202 -21.374 1.00 97.44 72 MET A N 1
ATOM 525 C CA . MET A 1 72 ? 8.284 9.246 -20.201 1.00 97.44 72 MET A CA 1
ATOM 526 C C . MET A 1 72 ? 9.722 8.957 -20.656 1.00 97.44 72 MET A C 1
ATOM 528 O O . MET A 1 72 ? 9.909 7.989 -21.385 1.00 97.44 72 MET A O 1
ATOM 532 N N . PRO A 1 73 ? 10.739 9.747 -20.271 1.00 98.06 73 PRO A N 1
ATOM 533 C CA . PRO A 1 73 ? 12.125 9.427 -20.577 1.00 98.06 73 PRO A CA 1
ATOM 534 C C . PRO A 1 73 ? 12.602 8.240 -19.726 1.00 98.06 73 PRO A C 1
ATOM 536 O O . PRO A 1 73 ? 12.534 8.293 -18.495 1.00 98.06 73 PRO A O 1
ATOM 539 N N . VAL A 1 74 ? 13.102 7.186 -20.370 1.00 98.38 74 VAL A N 1
ATOM 540 C CA . VAL A 1 74 ? 13.477 5.906 -19.754 1.00 98.38 74 VAL A CA 1
ATOM 541 C C . VAL A 1 74 ? 14.871 5.454 -20.170 1.00 98.38 74 VAL A C 1
ATOM 543 O O . VAL A 1 74 ? 15.710 5.247 -19.294 1.00 98.38 74 VAL A O 1
ATOM 546 N N . ARG A 1 75 ? 15.155 5.286 -21.472 1.00 98.56 75 ARG A N 1
ATOM 547 C CA . ARG A 1 75 ? 16.358 4.545 -21.900 1.00 98.56 75 ARG A CA 1
ATOM 548 C C . ARG A 1 75 ? 17.642 5.292 -21.579 1.00 98.56 75 ARG A C 1
ATOM 550 O O . ARG A 1 75 ? 18.576 4.695 -21.054 1.00 98.56 75 ARG A O 1
ATOM 557 N N . GLU A 1 76 ? 17.693 6.587 -21.885 1.00 98.38 76 GLU A N 1
ATOM 558 C CA . GLU A 1 76 ? 18.861 7.414 -21.575 1.00 98.38 76 GLU A CA 1
ATOM 559 C C . GLU A 1 76 ? 19.101 7.511 -20.053 1.00 98.38 76 GLU A C 1
ATOM 561 O O . GLU A 1 76 ? 20.210 7.180 -19.629 1.00 98.38 76 GLU A O 1
ATOM 566 N N . PRO A 1 77 ? 18.102 7.849 -19.207 1.00 98.38 77 PRO A N 1
ATOM 567 C CA . PRO A 1 77 ? 18.258 7.801 -17.751 1.00 98.38 77 PRO A CA 1
ATOM 568 C C . PRO A 1 77 ? 18.725 6.446 -17.205 1.00 98.38 77 PRO A C 1
ATOM 570 O O . PRO A 1 77 ? 19.595 6.392 -16.335 1.00 98.38 77 PRO A O 1
ATOM 573 N N . LEU A 1 78 ? 18.175 5.346 -17.727 1.00 98.62 78 LEU A N 1
ATOM 574 C CA . LEU A 1 78 ? 18.570 3.992 -17.345 1.00 98.62 78 LEU A CA 1
ATOM 575 C C . LEU A 1 78 ? 20.028 3.708 -17.726 1.00 98.62 78 LEU A C 1
ATOM 577 O O . LEU A 1 78 ? 20.781 3.192 -16.904 1.00 98.62 78 LEU A O 1
ATOM 581 N N . GLN A 1 79 ? 20.452 4.087 -18.935 1.00 98.56 79 GLN A N 1
ATOM 582 C CA . GLN A 1 79 ? 21.837 3.913 -19.376 1.00 98.56 79 GLN A CA 1
ATOM 583 C C . GLN A 1 79 ? 22.810 4.709 -18.501 1.00 98.56 79 GLN A C 1
ATOM 585 O O . GLN A 1 79 ? 23.828 4.165 -18.084 1.00 98.56 79 GLN A O 1
ATOM 590 N N . GLN A 1 80 ? 22.479 5.960 -18.161 1.00 98.50 80 GLN A N 1
ATOM 591 C CA . GLN A 1 80 ? 23.302 6.780 -17.266 1.00 98.50 80 GLN A CA 1
ATOM 592 C C . GLN A 1 80 ? 23.488 6.115 -15.893 1.00 98.50 80 GLN A C 1
ATOM 594 O O . GLN A 1 80 ? 24.593 6.116 -15.349 1.00 98.50 80 GLN A O 1
ATOM 599 N N . ALA A 1 81 ? 22.431 5.503 -15.349 1.00 98.31 81 ALA A N 1
ATOM 600 C CA . ALA A 1 81 ? 22.497 4.780 -14.084 1.00 98.31 81 ALA A CA 1
ATOM 601 C C . ALA A 1 81 ? 23.357 3.506 -14.170 1.00 98.31 81 ALA A C 1
ATOM 603 O O . ALA A 1 81 ? 24.161 3.240 -13.273 1.00 98.31 81 ALA A O 1
ATOM 604 N N . LEU A 1 82 ? 23.232 2.733 -15.256 1.00 98.62 82 LEU A N 1
ATOM 605 C CA . LEU A 1 82 ? 24.083 1.563 -15.505 1.00 98.62 82 LEU A CA 1
ATOM 606 C C . LEU A 1 82 ? 25.558 1.965 -15.630 1.00 98.62 82 LEU A C 1
ATOM 608 O O . LEU A 1 82 ? 26.416 1.332 -15.014 1.00 98.62 82 LEU A O 1
ATOM 612 N N . ASP A 1 83 ? 25.847 3.042 -16.364 1.00 98.44 83 ASP A N 1
ATOM 613 C CA . ASP A 1 83 ? 27.201 3.566 -16.553 1.00 98.44 83 ASP A CA 1
ATOM 614 C C . ASP A 1 83 ? 27.808 4.051 -15.230 1.00 98.44 83 ASP A C 1
ATOM 616 O O . ASP A 1 83 ? 28.958 3.723 -14.927 1.00 98.44 83 ASP A O 1
ATOM 620 N N . HIS A 1 84 ? 27.030 4.765 -14.405 1.00 98.19 84 HIS A N 1
ATOM 621 C CA . HIS A 1 84 ? 27.456 5.227 -13.081 1.00 98.19 84 HIS A CA 1
ATOM 622 C C . HIS A 1 84 ? 27.939 4.068 -12.196 1.00 98.19 84 HIS A C 1
ATOM 624 O O . HIS A 1 84 ? 28.989 4.168 -11.559 1.00 98.19 84 HIS A O 1
ATOM 630 N N . TRP A 1 85 ? 27.220 2.942 -12.214 1.00 98.06 85 TRP A N 1
ATOM 631 C CA . TRP A 1 85 ? 27.569 1.733 -11.462 1.00 98.06 85 TRP A CA 1
ATOM 632 C C . TRP A 1 85 ? 28.451 0.745 -12.237 1.00 98.06 85 TRP A C 1
ATOM 634 O O . TRP A 1 85 ? 28.729 -0.348 -11.746 1.00 98.06 85 TRP A O 1
ATOM 644 N N . SER A 1 86 ? 28.925 1.117 -13.432 1.00 97.94 86 SER A N 1
ATOM 645 C CA . SER A 1 86 ? 29.747 0.268 -14.308 1.00 97.94 86 SER A CA 1
ATOM 646 C C . SER A 1 86 ? 29.112 -1.094 -14.648 1.00 97.94 86 SER A C 1
ATOM 648 O O . SER A 1 86 ? 29.819 -2.085 -14.861 1.00 97.94 86 SER A O 1
ATOM 650 N N . ILE A 1 87 ? 27.781 -1.155 -14.727 1.00 97.75 87 ILE A N 1
ATOM 651 C CA . ILE A 1 87 ? 27.024 -2.365 -15.057 1.00 97.75 87 ILE A CA 1
ATOM 652 C C . ILE A 1 87 ? 26.987 -2.544 -16.573 1.00 97.75 87 ILE A C 1
ATOM 654 O O . ILE A 1 87 ? 26.464 -1.714 -17.311 1.00 97.75 87 ILE A O 1
ATOM 658 N N . LYS A 1 88 ? 27.524 -3.670 -17.054 1.00 95.56 88 LYS A N 1
ATOM 659 C CA . LYS A 1 88 ? 27.551 -4.009 -18.483 1.00 95.56 88 LYS A CA 1
ATOM 660 C C . LYS A 1 88 ? 26.368 -4.896 -18.854 1.00 95.56 88 LYS A C 1
ATOM 662 O O . LYS A 1 88 ? 26.524 -6.106 -18.997 1.00 95.56 88 LYS A O 1
ATOM 667 N N . ALA A 1 89 ? 25.202 -4.282 -19.020 1.00 96.75 89 ALA A N 1
ATOM 668 C CA . ALA A 1 89 ? 23.993 -4.943 -19.497 1.00 96.75 89 ALA A CA 1
ATOM 669 C C . ALA A 1 89 ? 23.400 -4.165 -20.679 1.00 96.75 89 ALA A C 1
ATOM 671 O O . ALA A 1 89 ? 23.396 -2.937 -20.674 1.00 96.75 89 ALA A O 1
ATOM 672 N N . ALA A 1 90 ? 22.923 -4.876 -21.701 1.00 97.44 90 ALA A N 1
ATOM 673 C CA . ALA A 1 90 ? 22.228 -4.256 -22.823 1.00 97.44 90 ALA A CA 1
ATOM 674 C C . ALA A 1 90 ? 20.757 -4.050 -22.452 1.00 97.44 90 ALA A C 1
ATOM 676 O O . ALA A 1 90 ? 20.082 -5.023 -22.121 1.00 97.44 90 ALA A O 1
ATOM 677 N N . ILE A 1 91 ? 20.280 -2.805 -22.515 1.00 98.38 91 ILE A N 1
ATOM 678 C CA . ILE A 1 91 ? 18.868 -2.467 -22.295 1.00 98.38 91 ILE A CA 1
ATOM 679 C C . ILE A 1 91 ? 18.031 -3.113 -23.416 1.00 98.38 91 ILE A C 1
ATOM 681 O O . ILE A 1 91 ? 18.286 -2.792 -24.582 1.00 98.38 91 ILE A O 1
ATOM 685 N N . PRO A 1 92 ? 17.043 -3.974 -23.096 1.00 98.25 92 PRO A N 1
ATOM 686 C CA . PRO A 1 92 ? 16.123 -4.558 -24.073 1.00 98.25 92 PRO A CA 1
ATOM 687 C C . PRO A 1 92 ? 15.526 -3.536 -25.052 1.00 98.25 92 PRO A C 1
ATOM 689 O O . PRO A 1 92 ? 15.223 -2.401 -24.678 1.00 98.25 92 PRO A O 1
ATOM 692 N N . ASP A 1 93 ? 15.366 -3.918 -26.321 1.00 97.62 93 ASP A N 1
ATOM 693 C CA . ASP A 1 93 ? 14.899 -3.018 -27.392 1.00 97.62 93 ASP A CA 1
ATOM 694 C C . ASP A 1 93 ? 13.423 -2.605 -27.242 1.00 97.62 93 ASP A C 1
ATOM 696 O O . ASP A 1 93 ? 13.007 -1.579 -27.775 1.00 97.62 93 ASP A O 1
ATOM 700 N N . ASP A 1 94 ? 12.638 -3.391 -26.508 1.00 96.75 94 ASP A N 1
ATOM 701 C CA . ASP A 1 94 ? 11.218 -3.175 -26.220 1.00 96.75 94 ASP A CA 1
ATOM 702 C C . ASP A 1 94 ? 10.959 -2.207 -25.051 1.00 96.75 94 ASP A C 1
ATOM 704 O O . ASP A 1 94 ? 9.837 -1.719 -24.900 1.00 96.75 94 ASP A O 1
ATOM 708 N N . ILE A 1 95 ? 11.987 -1.837 -24.278 1.00 98.50 95 ILE A N 1
ATOM 709 C CA . ILE A 1 95 ? 11.906 -0.724 -23.323 1.00 98.50 95 ILE A CA 1
ATOM 710 C C . ILE A 1 95 ? 11.770 0.589 -24.103 1.00 98.50 95 ILE A C 1
ATOM 712 O O . ILE A 1 95 ? 12.740 1.107 -24.667 1.00 98.50 95 ILE A O 1
ATOM 716 N N . ALA A 1 96 ? 10.550 1.123 -24.128 1.00 98.31 96 ALA A N 1
ATOM 717 C CA . ALA A 1 96 ? 10.174 2.344 -24.834 1.00 98.31 96 ALA A CA 1
ATOM 718 C C . ALA A 1 96 ? 10.221 3.608 -23.947 1.00 98.31 96 ALA A C 1
ATOM 720 O O . ALA A 1 96 ? 10.286 3.539 -22.724 1.00 98.31 96 ALA A O 1
ATOM 721 N N . GLU A 1 97 ? 10.132 4.784 -24.576 1.00 98.38 97 GLU A N 1
ATOM 722 C CA . GLU A 1 97 ? 10.072 6.099 -23.909 1.00 98.38 97 GLU A CA 1
ATOM 723 C C . GLU A 1 97 ? 8.637 6.440 -23.446 1.00 98.38 97 GLU A C 1
ATOM 725 O O . GLU A 1 97 ? 8.023 7.422 -23.880 1.00 98.38 97 GLU A O 1
ATOM 730 N N . ASN A 1 98 ? 8.054 5.575 -22.613 1.00 98.56 98 ASN A N 1
ATOM 731 C CA . ASN A 1 98 ? 6.708 5.723 -22.055 1.00 98.56 98 ASN A CA 1
ATOM 732 C C . ASN A 1 98 ? 6.549 4.974 -20.718 1.00 98.56 98 ASN A C 1
ATOM 734 O O . ASN A 1 98 ? 7.471 4.292 -20.273 1.00 98.56 98 ASN A O 1
ATOM 738 N N . ILE A 1 99 ? 5.381 5.095 -20.074 1.00 98.31 99 ILE A N 1
ATOM 739 C CA . ILE A 1 99 ? 5.101 4.447 -18.778 1.00 98.31 99 ILE A CA 1
ATOM 740 C C . ILE A 1 99 ? 5.299 2.925 -18.836 1.00 98.31 99 ILE A C 1
ATOM 742 O O . ILE A 1 99 ? 5.924 2.371 -17.935 1.00 98.31 99 ILE A O 1
ATOM 746 N N . ALA A 1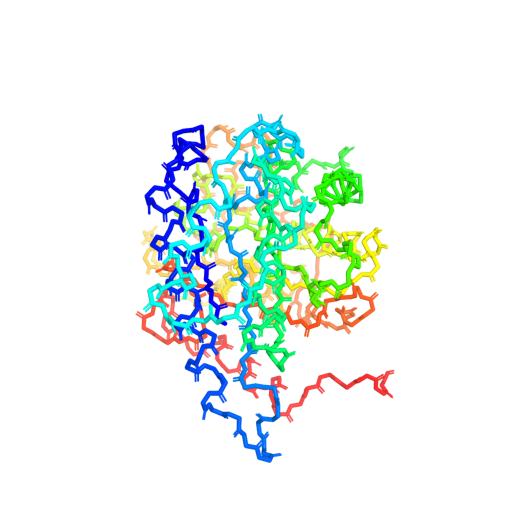 100 ? 4.817 2.236 -19.876 1.00 98.50 100 ALA A N 1
ATOM 747 C CA . ALA A 1 100 ? 5.014 0.785 -19.985 1.00 98.50 100 ALA A CA 1
ATOM 748 C C . ALA A 1 100 ? 6.499 0.415 -20.142 1.00 98.50 100 ALA A C 1
ATOM 750 O O . ALA A 1 100 ? 6.979 -0.526 -19.514 1.00 98.50 100 ALA A O 1
ATOM 751 N N . GLY A 1 101 ? 7.258 1.200 -20.910 1.00 98.50 101 GLY A N 1
ATOM 752 C CA . GLY A 1 101 ? 8.706 1.048 -21.019 1.00 98.50 101 GLY A CA 1
ATOM 753 C C . GLY A 1 101 ? 9.426 1.292 -19.693 1.00 98.50 101 GLY A C 1
ATOM 754 O O . GLY A 1 101 ? 10.349 0.556 -19.362 1.00 98.50 101 GLY A O 1
ATOM 755 N N . TYR A 1 102 ? 8.974 2.256 -18.887 1.00 98.44 102 TYR A N 1
ATOM 756 C CA . TYR A 1 102 ? 9.507 2.489 -17.543 1.00 98.44 102 TYR A CA 1
ATOM 757 C C . TYR A 1 102 ? 9.227 1.318 -16.594 1.00 98.44 102 TYR A C 1
ATOM 759 O O . TYR A 1 102 ? 10.123 0.875 -15.877 1.00 98.44 102 TYR A O 1
ATOM 767 N N . VAL A 1 103 ? 8.001 0.788 -16.615 1.00 98.56 103 VAL A N 1
ATOM 768 C CA . VAL A 1 103 ? 7.620 -0.403 -15.845 1.00 98.56 103 VAL A CA 1
ATOM 769 C C . VAL A 1 103 ? 8.516 -1.586 -16.217 1.00 98.56 103 VAL A C 1
ATOM 771 O O . VAL A 1 103 ? 9.134 -2.193 -15.339 1.00 98.56 103 VAL A O 1
ATOM 774 N N . LEU A 1 104 ? 8.667 -1.855 -17.518 1.00 98.69 104 LEU A N 1
ATOM 775 C CA . LEU A 1 104 ? 9.542 -2.913 -18.017 1.00 98.69 104 LEU A CA 1
ATOM 776 C C . LEU A 1 104 ? 11.011 -2.675 -17.637 1.00 98.69 104 LEU A C 1
ATOM 778 O O . LEU A 1 104 ? 11.698 -3.616 -17.249 1.00 98.69 104 LEU A O 1
ATOM 782 N N . ALA A 1 105 ? 11.488 -1.429 -17.687 1.00 98.62 105 ALA A N 1
ATOM 783 C CA . ALA A 1 105 ? 12.844 -1.061 -17.291 1.00 98.62 105 ALA A CA 1
ATOM 784 C C . ALA A 1 105 ? 13.137 -1.366 -15.820 1.00 98.62 105 ALA A C 1
ATOM 786 O O . ALA A 1 105 ? 14.188 -1.932 -15.526 1.00 98.62 105 ALA A O 1
ATOM 787 N N . VAL A 1 106 ? 12.226 -1.024 -14.903 1.00 98.44 106 VAL A N 1
ATOM 788 C CA . VAL A 1 106 ? 12.377 -1.335 -13.471 1.00 98.44 106 VAL A CA 1
ATOM 789 C C . VAL A 1 106 ? 12.401 -2.849 -13.262 1.00 98.44 106 VAL A C 1
ATOM 791 O O . VAL A 1 106 ? 13.332 -3.355 -12.641 1.00 98.44 106 VAL A O 1
ATOM 794 N N . ASN A 1 107 ? 11.442 -3.576 -13.841 1.00 98.62 107 ASN A N 1
ATOM 795 C CA . ASN A 1 107 ? 11.359 -5.036 -13.756 1.00 98.62 107 ASN A CA 1
ATOM 796 C C . ASN A 1 107 ? 12.641 -5.724 -14.264 1.00 98.62 107 ASN A C 1
ATOM 798 O O . ASN A 1 107 ? 13.249 -6.547 -13.571 1.00 98.62 107 ASN A O 1
ATOM 802 N N . TRP A 1 108 ? 13.080 -5.354 -15.471 1.00 98.69 108 TRP A N 1
ATOM 803 C CA . TRP A 1 108 ? 14.307 -5.850 -16.090 1.00 98.69 108 TRP A CA 1
ATOM 804 C C . TRP A 1 108 ? 15.536 -5.542 -15.237 1.00 98.69 108 TRP A C 1
ATOM 806 O O . TRP A 1 108 ? 16.368 -6.425 -15.012 1.00 98.69 108 TRP A O 1
ATOM 816 N N . LEU A 1 109 ? 15.652 -4.306 -14.743 1.00 98.62 109 LEU A N 1
ATOM 817 C CA . LEU A 1 109 ? 16.783 -3.867 -13.934 1.00 98.62 109 LEU A CA 1
ATOM 818 C C . LEU A 1 109 ? 16.892 -4.695 -12.652 1.00 98.62 109 LEU A C 1
ATOM 820 O O . LEU A 1 109 ? 17.981 -5.178 -12.340 1.00 98.62 109 LEU A O 1
ATOM 824 N N . THR A 1 110 ? 15.778 -4.928 -11.952 1.00 98.25 110 THR A N 1
ATOM 825 C CA . THR A 1 110 ? 15.756 -5.753 -10.737 1.00 98.25 110 THR A CA 1
ATOM 826 C C . THR A 1 110 ? 16.272 -7.158 -11.013 1.00 98.25 110 THR A C 1
ATOM 828 O O . THR A 1 110 ? 17.197 -7.619 -10.343 1.00 98.25 110 THR A O 1
ATOM 831 N N . ARG A 1 111 ? 15.734 -7.824 -12.042 1.00 98.00 111 ARG A N 1
ATOM 832 C CA . ARG A 1 111 ? 16.144 -9.189 -12.407 1.00 98.00 111 ARG A CA 1
ATOM 833 C C . ARG A 1 111 ? 17.568 -9.262 -12.965 1.00 98.00 111 ARG A C 1
ATOM 835 O O . ARG A 1 111 ? 18.210 -10.299 -12.839 1.00 98.00 111 ARG A O 1
ATOM 842 N N . THR A 1 112 ? 18.078 -8.172 -13.534 1.00 97.94 112 THR A N 1
ATOM 843 C CA . THR A 1 112 ? 19.447 -8.087 -14.063 1.00 97.94 112 THR A CA 1
ATOM 844 C C . THR A 1 112 ? 20.483 -7.882 -12.959 1.00 97.94 112 THR A C 1
ATOM 846 O O . THR A 1 112 ? 21.538 -8.512 -12.988 1.00 97.94 112 THR A O 1
ATOM 849 N N . VAL A 1 113 ? 20.203 -7.004 -11.993 1.00 97.88 113 VAL A N 1
ATOM 850 C CA . VAL A 1 113 ? 21.173 -6.600 -10.960 1.00 97.88 113 VAL A CA 1
ATOM 851 C C . VAL A 1 113 ? 21.112 -7.502 -9.729 1.00 97.88 113 VAL A C 1
ATOM 853 O O . VAL A 1 113 ? 22.149 -7.816 -9.150 1.00 97.88 113 VAL A O 1
ATOM 856 N N . ALA A 1 114 ? 19.918 -7.939 -9.329 1.00 97.56 114 ALA A N 1
ATOM 857 C CA . ALA A 1 114 ? 19.711 -8.710 -8.108 1.00 97.56 114 ALA A CA 1
ATOM 858 C C . ALA A 1 114 ? 18.614 -9.778 -8.300 1.00 97.56 114 ALA A C 1
ATOM 860 O O . ALA A 1 114 ? 17.542 -9.693 -7.705 1.00 97.56 114 ALA A O 1
ATOM 861 N N . PRO A 1 115 ? 18.858 -10.825 -9.110 1.00 96.69 115 PRO A N 1
ATOM 862 C CA . PRO A 1 115 ? 17.842 -11.832 -9.437 1.00 96.69 115 PRO A CA 1
ATOM 863 C C . PRO A 1 115 ? 17.266 -12.569 -8.217 1.00 96.69 115 PRO A C 1
ATOM 865 O O . PRO A 1 115 ? 16.144 -13.064 -8.293 1.00 96.69 115 PRO A O 1
ATOM 868 N N . SER A 1 116 ? 18.012 -12.636 -7.108 1.00 96.94 116 SER A N 1
ATOM 869 C CA . SER A 1 116 ? 17.602 -13.314 -5.873 1.00 96.94 116 SER A CA 1
ATOM 870 C C . SER A 1 116 ? 16.686 -12.487 -4.967 1.00 96.94 116 SER A C 1
ATOM 872 O O . SER A 1 116 ? 16.143 -13.041 -4.014 1.00 96.94 116 SER A O 1
ATOM 874 N N . VAL A 1 117 ? 16.535 -11.175 -5.194 1.00 97.31 117 VAL A N 1
ATOM 875 C CA . VAL A 1 117 ? 15.607 -10.372 -4.382 1.00 97.31 117 VAL A CA 1
ATOM 876 C C . VAL A 1 117 ? 14.170 -10.644 -4.800 1.00 97.31 117 VAL A C 1
ATOM 878 O O . VAL A 1 117 ? 13.895 -10.978 -5.954 1.00 97.31 117 VAL A O 1
ATOM 881 N N . THR A 1 118 ? 13.245 -10.441 -3.865 1.00 97.06 118 THR A N 1
ATOM 882 C CA . THR A 1 118 ? 11.828 -10.330 -4.214 1.00 97.06 118 THR A CA 1
ATOM 883 C C . THR A 1 118 ? 11.438 -8.871 -4.417 1.00 97.06 118 THR A C 1
ATOM 885 O O . THR A 1 118 ? 11.977 -7.973 -3.760 1.00 97.06 118 THR A O 1
ATOM 888 N N . PHE A 1 119 ? 10.505 -8.596 -5.321 1.00 98.06 119 PHE A N 1
ATOM 889 C CA . PHE A 1 119 ? 9.969 -7.254 -5.489 1.00 98.06 119 PHE A CA 1
ATOM 890 C C . PHE A 1 119 ? 8.513 -7.248 -5.947 1.00 98.06 119 PHE A C 1
ATOM 892 O O . PHE A 1 119 ? 8.023 -8.198 -6.547 1.00 98.06 119 PHE A O 1
ATOM 899 N N . GLY A 1 120 ? 7.824 -6.150 -5.664 1.00 98.00 120 GLY A N 1
ATOM 900 C CA . GLY A 1 120 ? 6.449 -5.916 -6.067 1.00 98.00 120 GLY A CA 1
ATOM 901 C C . GLY A 1 120 ? 6.194 -4.439 -6.313 1.00 98.00 120 GLY A C 1
ATOM 902 O O . GLY A 1 120 ? 6.851 -3.573 -5.730 1.00 98.00 120 GLY A O 1
ATOM 903 N N . TRP A 1 121 ? 5.234 -4.152 -7.183 1.00 98.19 121 TRP A N 1
ATOM 904 C CA . TRP A 1 121 ? 4.742 -2.793 -7.398 1.00 98.19 121 TRP A CA 1
ATOM 905 C C . TRP A 1 121 ? 3.725 -2.412 -6.336 1.00 98.19 121 TRP A C 1
ATOM 907 O O . TRP A 1 121 ? 3.301 -3.243 -5.534 1.00 98.19 121 TRP A O 1
ATOM 917 N N . GLN A 1 122 ? 3.311 -1.154 -6.355 1.00 96.75 122 GLN A N 1
ATOM 918 C CA . GLN A 1 122 ? 2.285 -0.650 -5.469 1.00 96.75 122 GLN A CA 1
ATOM 919 C C . GLN A 1 122 ? 1.166 0.052 -6.237 1.00 96.75 122 GLN A C 1
ATOM 921 O O . GLN A 1 122 ? 1.407 0.731 -7.232 1.00 96.75 122 GLN A O 1
ATOM 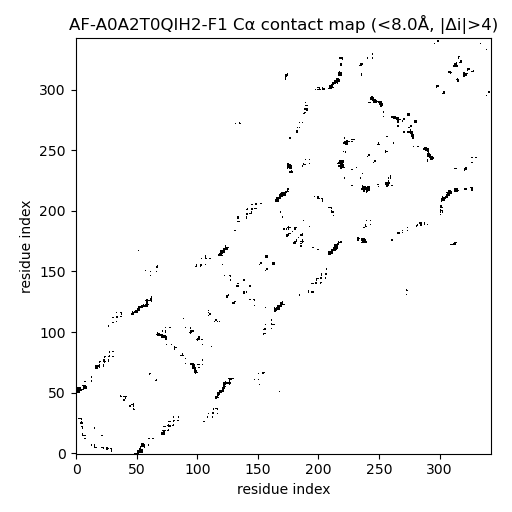926 N N . ILE A 1 123 ? -0.061 -0.127 -5.750 1.00 97.12 123 ILE A N 1
ATOM 927 C CA . ILE A 1 123 ? -1.259 0.607 -6.168 1.00 97.12 123 ILE A CA 1
ATOM 928 C C . ILE A 1 123 ? -1.903 1.285 -4.967 1.00 97.12 123 ILE A C 1
ATOM 930 O O . ILE A 1 123 ? -1.777 0.812 -3.838 1.00 97.12 123 ILE A O 1
ATOM 934 N N . ASN A 1 124 ? -2.673 2.336 -5.217 1.00 95.38 124 ASN A N 1
ATOM 935 C CA . ASN A 1 124 ? -3.454 3.006 -4.189 1.00 95.38 124 ASN A CA 1
ATOM 936 C C . ASN A 1 124 ? -4.936 2.670 -4.316 1.00 95.38 124 ASN A C 1
ATOM 938 O O . ASN A 1 124 ? -5.471 2.589 -5.423 1.00 95.38 124 ASN A O 1
ATOM 942 N N . LEU A 1 125 ? -5.624 2.581 -3.179 1.00 95.19 125 LEU A N 1
ATOM 943 C CA . LEU A 1 125 ? -7.077 2.431 -3.123 1.00 95.19 125 LEU A CA 1
ATOM 944 C C . LEU A 1 125 ? -7.812 3.533 -3.899 1.00 95.19 125 LEU A C 1
ATOM 946 O O . LEU A 1 125 ? -8.828 3.279 -4.544 1.00 95.19 125 LEU A O 1
ATOM 950 N N . TRP A 1 126 ? -7.286 4.758 -3.843 1.00 94.44 126 TRP A N 1
ATOM 951 C CA . TRP A 1 126 ? -7.840 5.920 -4.532 1.00 94.44 126 TRP A CA 1
ATOM 952 C C . TRP A 1 126 ? -7.499 5.967 -6.030 1.00 94.44 126 TRP A C 1
ATOM 954 O O . TRP A 1 126 ? -8.056 6.797 -6.746 1.00 94.44 126 TRP A O 1
ATOM 964 N N . GLY A 1 127 ? -6.630 5.078 -6.534 1.00 92.75 127 GLY A N 1
ATOM 965 C CA . GLY A 1 127 ? -6.183 5.073 -7.935 1.00 92.75 127 GLY A CA 1
ATOM 966 C C . GLY A 1 127 ? -7.332 4.939 -8.941 1.00 92.75 127 GLY A C 1
ATOM 967 O O . GLY A 1 127 ? -7.282 5.499 -10.031 1.00 92.75 127 GLY A O 1
ATOM 968 N N . VAL A 1 128 ? -8.440 4.307 -8.540 1.00 90.06 128 VAL A N 1
ATOM 969 C CA . VAL A 1 128 ? -9.706 4.199 -9.301 1.00 90.06 128 VAL A CA 1
ATOM 970 C C . VAL A 1 128 ? -10.554 5.485 -9.286 1.00 90.06 128 VAL A C 1
ATOM 972 O O . VAL A 1 128 ? -11.783 5.440 -9.402 1.00 90.06 128 VAL A O 1
ATOM 975 N N . GLY A 1 129 ? -9.898 6.636 -9.129 1.00 88.00 129 GLY A N 1
ATOM 976 C CA . GLY A 1 129 ? -10.462 7.983 -9.184 1.00 88.00 129 GLY A CA 1
ATOM 977 C C . GLY A 1 129 ? -10.607 8.659 -7.819 1.00 88.00 129 GLY A C 1
ATOM 978 O O . GLY A 1 129 ? -10.318 9.847 -7.703 1.00 88.00 129 GLY A O 1
ATOM 979 N N . TYR A 1 130 ? -11.045 7.925 -6.797 1.00 91.44 130 TYR A N 1
ATOM 980 C CA . TYR A 1 130 ? -11.318 8.423 -5.441 1.00 91.44 130 TYR A CA 1
ATOM 981 C C . TYR A 1 130 ? -11.319 7.246 -4.446 1.00 91.44 130 TYR A C 1
ATOM 983 O O . TYR A 1 130 ? -11.343 6.098 -4.890 1.00 91.44 130 TYR A O 1
ATOM 991 N N . SER A 1 131 ? -11.265 7.478 -3.129 1.00 93.38 131 SER A N 1
ATOM 992 C CA . SER A 1 131 ? -11.257 6.404 -2.104 1.00 93.38 131 SER A CA 1
ATOM 993 C C . SER A 1 131 ? -12.617 6.185 -1.443 1.00 93.38 131 SER A C 1
ATOM 995 O O . SER A 1 131 ? -12.894 5.099 -0.935 1.00 93.38 131 SER A O 1
ATOM 997 N N . GLU A 1 132 ? -13.498 7.182 -1.481 1.00 94.62 132 GLU A N 1
ATOM 998 C CA . GLU A 1 132 ? -14.767 7.221 -0.754 1.00 94.62 132 GLU A CA 1
ATOM 999 C C . GLU A 1 132 ? -15.772 6.165 -1.234 1.00 94.62 132 GLU A C 1
ATOM 1001 O O . GLU A 1 132 ? -16.747 5.878 -0.542 1.00 94.62 132 GLU A O 1
ATOM 1006 N N . TRP A 1 133 ? -15.516 5.505 -2.371 1.00 95.38 133 TRP A N 1
ATOM 1007 C CA . TRP A 1 133 ? -16.295 4.339 -2.800 1.00 95.38 133 TRP A CA 1
ATOM 1008 C C . TRP A 1 133 ? -16.293 3.219 -1.753 1.00 95.38 133 TRP A C 1
ATOM 1010 O O . TRP A 1 133 ? -17.213 2.398 -1.725 1.00 95.38 133 TRP A O 1
ATOM 1020 N N . ILE A 1 134 ? -15.286 3.177 -0.874 1.00 96.81 134 ILE A N 1
ATOM 1021 C CA . ILE A 1 134 ? -15.221 2.212 0.224 1.00 96.81 134 ILE A CA 1
ATOM 1022 C C . ILE A 1 134 ? -16.443 2.329 1.149 1.00 96.81 134 ILE A C 1
ATOM 1024 O O . ILE A 1 134 ? -16.904 1.329 1.697 1.00 96.81 134 ILE A O 1
ATOM 1028 N N . TYR A 1 135 ? -17.041 3.515 1.249 1.00 96.38 135 TYR A N 1
ATOM 1029 C CA . TYR A 1 135 ? -18.224 3.762 2.063 1.00 96.38 135 TYR A CA 1
ATOM 1030 C C . TYR A 1 135 ? -19.538 3.472 1.327 1.00 96.38 135 TYR A C 1
ATOM 1032 O O . TYR A 1 135 ? -20.566 3.322 1.977 1.00 96.38 135 TYR A O 1
ATOM 1040 N N . ASP A 1 136 ? -19.544 3.371 -0.001 1.00 94.56 136 ASP A N 1
ATOM 1041 C CA . ASP A 1 136 ? -20.772 3.262 -0.798 1.00 94.56 136 ASP A CA 1
ATOM 1042 C C . ASP A 1 136 ? -21.284 1.809 -0.872 1.00 94.56 136 ASP A C 1
ATOM 1044 O O . ASP A 1 136 ? -20.598 0.923 -1.388 1.00 94.56 136 ASP A O 1
ATOM 1048 N N . ASP A 1 137 ? -22.496 1.552 -0.370 1.00 90.56 137 ASP A N 1
ATOM 1049 C CA . ASP A 1 137 ? -23.157 0.237 -0.437 1.00 90.56 137 ASP A CA 1
ATOM 1050 C C . ASP A 1 137 ? -23.508 -0.194 -1.871 1.00 90.56 137 ASP A C 1
ATOM 1052 O O . ASP A 1 137 ? -23.628 -1.387 -2.150 1.00 90.56 137 ASP A O 1
ATOM 1056 N N . GLY A 1 138 ? -23.658 0.758 -2.794 1.00 94.38 138 GLY A N 1
ATOM 1057 C CA . GLY A 1 138 ? -23.935 0.499 -4.204 1.00 94.38 138 GLY A CA 1
ATOM 1058 C C . GLY A 1 138 ? -22.707 0.072 -5.009 1.00 94.38 138 GLY A C 1
ATOM 1059 O O . GLY A 1 138 ? -22.855 -0.341 -6.161 1.00 94.38 138 GLY A O 1
ATOM 1060 N N . ILE A 1 139 ? -21.504 0.159 -4.428 1.00 95.38 139 ILE A N 1
ATOM 1061 C CA . ILE A 1 139 ? -20.251 -0.205 -5.093 1.00 95.38 139 ILE A CA 1
ATOM 1062 C C . ILE A 1 139 ? -19.718 -1.515 -4.514 1.00 95.38 139 ILE A C 1
ATOM 1064 O O . ILE A 1 139 ? -19.456 -1.632 -3.317 1.00 95.38 139 ILE A O 1
ATOM 1068 N N . ASP A 1 140 ? -19.505 -2.496 -5.388 1.00 96.12 140 ASP A N 1
ATOM 1069 C CA . ASP A 1 140 ? -18.827 -3.748 -5.054 1.00 96.12 140 ASP A CA 1
ATOM 1070 C C . ASP A 1 140 ? -17.296 -3.536 -5.078 1.00 96.12 140 ASP A C 1
ATOM 1072 O O . ASP A 1 140 ? -16.762 -3.129 -6.120 1.00 96.12 140 ASP A O 1
ATOM 1076 N N . PRO A 1 141 ? -16.557 -3.830 -3.985 1.00 97.62 141 PRO A N 1
ATOM 1077 C CA . PRO A 1 141 ? -15.094 -3.810 -3.981 1.00 97.62 141 PRO A CA 1
ATOM 1078 C C . PRO A 1 141 ? -14.463 -4.599 -5.137 1.00 97.62 141 PRO A C 1
ATOM 1080 O O . PRO A 1 141 ? -13.436 -4.181 -5.674 1.00 97.62 141 PRO A O 1
ATOM 1083 N N . ALA A 1 142 ? -15.091 -5.692 -5.587 1.00 98.00 142 ALA A N 1
ATOM 1084 C CA . ALA A 1 142 ? -14.600 -6.482 -6.713 1.00 98.00 142 ALA A CA 1
ATOM 1085 C C . ALA A 1 142 ? -14.640 -5.718 -8.047 1.00 98.00 142 ALA A C 1
ATOM 1087 O O . ALA A 1 142 ? -13.760 -5.903 -8.888 1.00 98.00 142 ALA A O 1
ATOM 1088 N N . GLN A 1 143 ? -15.608 -4.816 -8.236 1.00 97.31 143 GLN A N 1
ATOM 1089 C CA . GLN A 1 143 ? -15.677 -3.971 -9.429 1.00 97.31 143 GLN A CA 1
ATOM 1090 C C . GLN A 1 143 ? -14.490 -3.004 -9.484 1.00 97.31 143 GLN A C 1
ATOM 1092 O O . GLN A 1 143 ? -13.859 -2.848 -10.531 1.00 97.31 143 GLN A O 1
ATOM 1097 N N . LYS A 1 144 ? -14.172 -2.360 -8.356 1.00 97.94 144 LYS A N 1
ATOM 1098 C CA . LYS A 1 144 ? -13.026 -1.449 -8.254 1.00 97.94 144 LYS A CA 1
ATOM 1099 C C . LYS A 1 144 ? -11.710 -2.203 -8.395 1.00 97.94 144 LYS A C 1
ATOM 1101 O O . LYS A 1 144 ? -10.828 -1.757 -9.123 1.00 97.94 144 LYS A O 1
ATOM 1106 N N . ALA A 1 145 ? -11.614 -3.383 -7.791 1.00 98.38 145 ALA A N 1
ATOM 1107 C CA . ALA A 1 145 ? -10.459 -4.256 -7.939 1.00 98.38 145 ALA A CA 1
ATOM 1108 C C . ALA A 1 145 ? -10.208 -4.653 -9.399 1.00 98.38 145 ALA A C 1
ATOM 1110 O O . ALA A 1 145 ? -9.064 -4.615 -9.845 1.00 98.38 145 ALA A O 1
ATOM 1111 N N . GLN A 1 146 ? -11.263 -4.972 -10.160 1.00 98.44 146 GLN A N 1
ATOM 1112 C CA . GLN A 1 146 ? -11.135 -5.288 -11.583 1.00 98.44 146 GLN A CA 1
ATOM 1113 C C . GLN A 1 146 ? -10.621 -4.088 -12.387 1.00 98.44 146 GLN A C 1
ATOM 1115 O O . GLN A 1 146 ? -9.717 -4.254 -13.195 1.00 98.44 146 GLN A O 1
ATOM 1120 N N . GLN A 1 147 ? -11.120 -2.874 -12.123 1.00 98.12 147 GLN A N 1
ATOM 1121 C CA . GLN A 1 147 ? -10.630 -1.655 -12.786 1.00 98.12 147 GLN A CA 1
ATOM 1122 C C . GLN A 1 147 ? -9.134 -1.431 -12.541 1.00 98.12 147 GLN A C 1
ATOM 1124 O O . GLN A 1 147 ? -8.399 -1.079 -13.464 1.00 98.12 147 GLN A O 1
ATOM 1129 N N . THR A 1 148 ? -8.666 -1.655 -11.312 1.00 98.25 148 THR A N 1
ATOM 1130 C CA . THR A 1 148 ? -7.235 -1.584 -11.005 1.00 98.25 148 THR A CA 1
ATOM 1131 C C . THR A 1 148 ? -6.443 -2.703 -11.667 1.00 98.25 148 THR A C 1
ATOM 1133 O O . THR A 1 148 ? -5.393 -2.433 -12.241 1.00 98.25 148 THR A O 1
ATOM 1136 N N . ALA A 1 149 ? -6.934 -3.942 -11.638 1.00 98.56 149 ALA A N 1
ATOM 1137 C CA . ALA A 1 149 ? -6.263 -5.071 -12.274 1.00 98.56 149 ALA A CA 1
ATOM 1138 C C . ALA A 1 149 ? -6.135 -4.886 -13.796 1.00 98.56 149 ALA A C 1
ATOM 1140 O O . ALA A 1 149 ? -5.068 -5.140 -14.355 1.00 98.56 149 ALA A O 1
ATOM 1141 N N . ASP A 1 150 ? -7.182 -4.387 -14.455 1.00 98.56 150 ASP A N 1
ATOM 1142 C CA . ASP A 1 150 ? -7.173 -4.075 -15.886 1.00 98.56 150 ASP A CA 1
ATOM 1143 C C . ASP A 1 150 ? -6.140 -2.989 -16.202 1.00 98.56 150 ASP A C 1
ATOM 1145 O O . ASP A 1 150 ? -5.376 -3.118 -17.159 1.00 98.56 150 ASP A O 1
ATOM 1149 N N . TYR A 1 151 ? -6.064 -1.946 -15.367 1.00 98.62 151 TYR A N 1
ATOM 1150 C CA . TYR A 1 151 ? -5.066 -0.891 -15.514 1.00 98.62 151 TYR A CA 1
ATOM 1151 C C . TYR A 1 151 ? -3.639 -1.433 -15.369 1.00 98.62 151 TYR A C 1
ATOM 1153 O O . TYR A 1 151 ? -2.822 -1.254 -16.270 1.00 98.62 151 TYR A O 1
ATOM 1161 N N . VAL A 1 152 ? -3.354 -2.164 -14.291 1.00 98.56 152 VAL A N 1
ATOM 1162 C CA . VAL A 1 152 ? -2.046 -2.791 -14.039 1.00 98.56 152 VAL A CA 1
ATOM 1163 C C . VAL A 1 152 ? -1.646 -3.735 -15.179 1.00 98.56 152 VAL A C 1
ATOM 1165 O O . VAL A 1 152 ? -0.506 -3.698 -15.642 1.00 98.56 152 VAL A O 1
ATOM 1168 N N . THR A 1 153 ? -2.593 -4.530 -15.685 1.00 98.50 153 THR A N 1
ATOM 1169 C CA . THR A 1 153 ? -2.379 -5.422 -16.835 1.00 98.50 153 THR A CA 1
ATOM 1170 C C . THR A 1 153 ? -2.074 -4.626 -18.102 1.00 98.50 153 THR A C 1
ATOM 1172 O O . THR A 1 153 ? -1.163 -4.976 -18.844 1.00 98.50 153 THR A O 1
ATOM 1175 N N . SER A 1 154 ? -2.783 -3.518 -18.343 1.00 98.44 154 SER A N 1
ATOM 1176 C CA . SER A 1 154 ? -2.577 -2.680 -19.532 1.00 98.44 154 SER A CA 1
ATOM 1177 C C . SER A 1 154 ? -1.180 -2.057 -19.615 1.00 98.44 154 SER A C 1
ATOM 1179 O O . SER A 1 154 ? -0.730 -1.725 -20.709 1.00 98.44 154 SER A O 1
ATOM 1181 N N . LEU A 1 155 ? -0.500 -1.905 -18.474 1.00 98.44 155 LEU A N 1
ATOM 1182 C CA . LEU A 1 155 ? 0.866 -1.394 -18.380 1.00 98.44 155 LEU A CA 1
ATOM 1183 C C . LEU A 1 155 ? 1.943 -2.477 -18.566 1.00 98.44 155 LEU A C 1
ATOM 1185 O O . LEU A 1 155 ? 3.120 -2.129 -18.613 1.00 98.44 155 LEU A O 1
ATOM 1189 N N . GLY A 1 156 ? 1.569 -3.760 -18.643 1.00 98.19 156 GLY A N 1
ATOM 1190 C CA . GLY A 1 156 ? 2.518 -4.874 -18.753 1.00 98.19 156 GLY A CA 1
ATOM 1191 C C . GLY A 1 156 ? 3.311 -5.151 -17.470 1.00 98.19 156 GLY A C 1
ATOM 1192 O O . GLY A 1 156 ? 4.409 -5.695 -17.528 1.00 98.19 156 GLY A O 1
ATOM 1193 N N . VAL A 1 157 ? 2.785 -4.776 -16.293 1.00 98.31 157 VAL A N 1
ATOM 1194 C CA . VAL A 1 157 ? 3.511 -4.888 -15.005 1.00 98.31 157 VAL A CA 1
ATOM 1195 C C . VAL A 1 157 ? 3.974 -6.314 -14.703 1.00 98.31 157 VAL A C 1
ATOM 1197 O O . VAL A 1 157 ? 5.044 -6.487 -14.124 1.00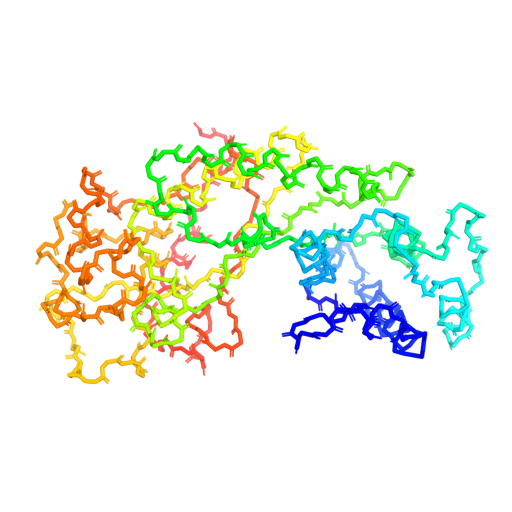 98.31 157 VAL A O 1
ATOM 1200 N N . TYR A 1 158 ? 3.193 -7.317 -15.101 1.00 97.94 158 TYR A N 1
ATOM 1201 C CA . TYR A 1 158 ? 3.460 -8.737 -14.845 1.00 97.94 158 TYR A CA 1
ATOM 1202 C C . TYR A 1 158 ? 3.741 -9.527 -16.130 1.00 97.94 158 TYR A C 1
ATOM 1204 O O . TYR A 1 158 ? 3.553 -10.742 -16.155 1.00 97.94 158 TYR A O 1
ATOM 1212 N N . ASP A 1 159 ? 4.171 -8.850 -17.198 1.00 97.12 159 ASP A N 1
ATOM 1213 C CA . ASP A 1 159 ? 4.574 -9.530 -18.425 1.00 97.12 159 ASP A CA 1
ATOM 1214 C C . ASP A 1 159 ? 5.934 -10.222 -18.246 1.00 97.12 159 ASP A C 1
ATOM 1216 O O . ASP A 1 159 ? 6.873 -9.693 -17.639 1.00 97.12 159 ASP A O 1
ATOM 1220 N N . ALA A 1 160 ? 6.041 -11.425 -18.808 1.00 94.44 160 ALA A N 1
ATOM 1221 C CA . ALA A 1 160 ? 7.279 -12.190 -18.845 1.00 94.44 160 ALA A CA 1
ATOM 1222 C C . ALA A 1 160 ? 8.372 -11.468 -19.656 1.00 94.44 160 ALA A C 1
ATOM 1224 O O . ALA A 1 160 ? 8.054 -10.774 -20.624 1.00 94.44 160 ALA A O 1
ATOM 1225 N N . PRO A 1 161 ? 9.668 -11.681 -19.351 1.00 95.69 161 PRO A N 1
ATOM 1226 C CA . PRO A 1 161 ? 10.219 -12.652 -18.393 1.00 95.69 161 PRO A CA 1
ATOM 1227 C C . PRO A 1 161 ? 10.701 -12.027 -17.069 1.00 95.69 161 PRO A C 1
ATOM 1229 O O . PRO A 1 161 ? 11.550 -12.607 -16.388 1.00 95.69 161 PRO A O 1
ATOM 1232 N N . TYR A 1 162 ? 10.264 -10.805 -16.755 1.00 97.75 162 TYR A N 1
ATOM 1233 C CA . TYR A 1 162 ? 10.769 -10.033 -15.616 1.00 97.75 162 TYR A CA 1
ATOM 1234 C C . TYR A 1 162 ? 9.687 -9.767 -14.569 1.00 97.75 162 TYR A C 1
ATOM 1236 O O . TYR A 1 162 ? 9.661 -8.708 -13.947 1.00 97.75 162 TYR A O 1
ATOM 1244 N N . GLU A 1 163 ? 8.788 -10.725 -14.379 1.00 97.38 163 GLU A N 1
ATOM 1245 C CA . GLU A 1 163 ? 7.622 -10.578 -13.522 1.00 97.38 163 GLU A CA 1
ATOM 1246 C C . GLU A 1 163 ? 8.026 -10.207 -12.077 1.00 97.38 163 GLU A C 1
ATOM 1248 O O . GLU A 1 163 ? 8.933 -10.829 -11.506 1.00 97.38 163 GLU A O 1
ATOM 1253 N N . PRO A 1 164 ? 7.366 -9.211 -11.460 1.00 97.81 164 PRO A N 1
ATOM 1254 C CA . PRO A 1 164 ? 7.385 -8.999 -10.017 1.00 97.81 164 PRO A CA 1
ATOM 1255 C C . PRO A 1 164 ? 6.673 -10.141 -9.283 1.00 97.81 164 PRO A C 1
ATOM 1257 O O . PRO A 1 164 ? 5.828 -10.834 -9.845 1.00 97.81 164 PRO A O 1
ATOM 1260 N N . ASP A 1 165 ? 6.971 -10.309 -7.998 1.00 97.94 165 ASP A N 1
ATOM 1261 C CA . ASP A 1 165 ? 6.468 -11.428 -7.196 1.00 97.94 165 ASP A CA 1
ATOM 1262 C C . ASP A 1 165 ? 5.148 -11.112 -6.478 1.00 97.94 165 ASP A C 1
ATOM 1264 O O . ASP A 1 165 ? 4.418 -12.028 -6.104 1.00 97.94 165 ASP A O 1
ATOM 1268 N N . PHE A 1 166 ? 4.839 -9.830 -6.252 1.00 98.25 166 PHE A N 1
ATOM 1269 C CA . PHE A 1 166 ? 3.636 -9.412 -5.527 1.00 98.25 166 PHE A CA 1
ATOM 1270 C C . PHE A 1 166 ? 3.135 -8.013 -5.918 1.00 98.25 166 PHE A C 1
ATOM 1272 O O . PHE A 1 166 ? 3.781 -7.290 -6.683 1.00 98.25 166 PHE A O 1
ATOM 1279 N N . LEU A 1 167 ? 1.976 -7.622 -5.377 1.00 98.38 167 LEU A N 1
ATOM 1280 C CA . LEU A 1 167 ? 1.450 -6.253 -5.442 1.00 98.38 167 LEU A CA 1
ATOM 1281 C C . LEU A 1 167 ? 1.140 -5.715 -4.042 1.00 98.38 167 LEU A C 1
ATOM 1283 O O . LEU A 1 167 ? 0.355 -6.309 -3.305 1.00 98.38 167 LEU A O 1
ATOM 1287 N N . ALA A 1 168 ? 1.723 -4.578 -3.677 1.00 98.06 168 ALA A N 1
ATOM 1288 C CA . ALA A 1 168 ? 1.355 -3.840 -2.478 1.00 98.06 168 ALA A CA 1
ATOM 1289 C C . ALA A 1 168 ? 0.133 -2.946 -2.743 1.00 98.06 168 ALA A C 1
ATOM 1291 O O . ALA A 1 168 ? 0.008 -2.348 -3.812 1.00 98.06 168 ALA A O 1
ATOM 1292 N N . ILE A 1 169 ? -0.769 -2.837 -1.772 1.00 97.94 169 ILE A N 1
ATOM 1293 C CA . ILE A 1 169 ? -2.017 -2.080 -1.919 1.00 97.94 169 ILE A CA 1
ATOM 1294 C C . ILE A 1 169 ? -2.101 -1.050 -0.811 1.00 97.94 169 ILE A C 1
ATOM 1296 O O . ILE A 1 169 ? -2.343 -1.428 0.327 1.00 97.94 169 ILE A O 1
ATOM 1300 N N . ASP A 1 170 ? -1.929 0.226 -1.146 1.00 95.38 170 ASP A N 1
ATOM 1301 C CA . ASP A 1 170 ? -1.986 1.324 -0.189 1.00 95.38 170 ASP A CA 1
ATOM 1302 C C . ASP A 1 170 ? -3.413 1.759 0.136 1.00 95.38 170 ASP A C 1
ATOM 1304 O O . ASP A 1 170 ? -4.181 2.125 -0.760 1.00 95.38 170 ASP A O 1
ATOM 1308 N N . ARG A 1 171 ? -3.744 1.769 1.425 1.00 92.88 171 ARG A N 1
ATOM 1309 C CA . ARG A 1 171 ? -4.970 2.362 1.955 1.00 92.88 171 ARG A CA 1
ATOM 1310 C C . ARG A 1 171 ? -4.832 3.854 2.250 1.00 92.88 171 ARG A C 1
ATOM 1312 O O . ARG A 1 171 ? -5.842 4.532 2.123 1.00 92.88 171 ARG A O 1
ATOM 1319 N N . TYR A 1 172 ? -3.641 4.342 2.611 1.00 92.44 172 TYR A N 1
ATOM 1320 C CA . TYR A 1 172 ? -3.332 5.556 3.387 1.00 92.44 172 TYR A CA 1
ATOM 1321 C C . TYR A 1 172 ? -3.142 5.291 4.891 1.00 92.44 172 TYR A C 1
ATOM 1323 O O . TYR A 1 172 ? -4.073 4.935 5.619 1.00 92.44 172 TYR A O 1
ATOM 1331 N N . GLU A 1 173 ? -1.916 5.533 5.358 1.00 92.19 173 GLU A N 1
ATOM 1332 C CA . GLU A 1 173 ? -1.386 5.091 6.656 1.00 92.19 173 GLU A CA 1
ATOM 1333 C C . GLU A 1 173 ? -2.037 5.695 7.906 1.00 92.19 173 GLU A C 1
ATOM 1335 O O . GLU A 1 173 ? -1.794 5.197 8.994 1.00 92.19 173 GLU A O 1
ATOM 1340 N N . ALA A 1 174 ? -2.789 6.791 7.797 1.00 95.31 174 ALA A N 1
ATOM 1341 C CA . ALA A 1 174 ? -3.190 7.581 8.961 1.00 95.31 174 ALA A CA 1
ATOM 1342 C C . ALA A 1 174 ? -4.112 6.815 9.931 1.00 95.31 174 ALA A C 1
ATOM 1344 O O . ALA A 1 174 ? -5.038 6.122 9.508 1.00 95.31 174 ALA A O 1
ATOM 1345 N N . ASP A 1 175 ? -3.878 6.999 11.237 1.00 97.25 175 ASP A N 1
ATOM 1346 C CA . ASP A 1 175 ? -4.724 6.447 12.302 1.00 97.25 175 ASP A CA 1
ATOM 1347 C C . ASP A 1 175 ? -6.131 7.054 12.229 1.00 97.25 175 ASP A C 1
ATOM 1349 O O . ASP A 1 175 ? -6.272 8.277 12.183 1.00 97.25 175 ASP A O 1
ATOM 1353 N N . ASP A 1 176 ? -7.166 6.211 12.225 1.00 97.06 176 ASP A N 1
ATOM 1354 C CA . ASP A 1 176 ? -8.531 6.593 11.832 1.00 97.06 176 ASP A CA 1
ATOM 1355 C C . ASP A 1 176 ? -9.121 7.765 12.626 1.00 97.06 176 ASP A C 1
ATOM 1357 O O . ASP A 1 176 ? -9.860 8.576 12.067 1.00 97.06 176 ASP A O 1
ATOM 1361 N N . PHE A 1 177 ? -8.777 7.893 13.912 1.00 97.50 177 PHE A N 1
ATOM 1362 C CA . PHE A 1 177 ? -9.281 8.958 14.784 1.00 97.50 177 PHE A CA 1
ATOM 1363 C C . PHE A 1 177 ? -8.313 10.143 14.906 1.00 97.50 177 PHE A C 1
ATOM 1365 O O . PHE A 1 177 ? -8.340 10.871 15.893 1.00 97.50 177 PHE A O 1
ATOM 1372 N N . THR A 1 178 ? -7.475 10.362 13.891 1.00 97.00 178 THR A N 1
ATOM 1373 C CA . THR A 1 178 ? -6.655 11.575 13.757 1.00 97.00 178 THR A CA 1
ATOM 1374 C C . THR A 1 178 ? -7.195 12.483 12.658 1.00 97.00 178 THR A C 1
ATOM 1376 O O . THR A 1 178 ? -7.725 12.005 11.653 1.00 97.00 178 THR A O 1
ATOM 1379 N N . GLN A 1 179 ? -7.015 13.798 12.794 1.00 96.00 179 GLN A N 1
ATOM 1380 C CA . GLN A 1 179 ? -7.398 14.806 11.801 1.00 96.00 179 GLN A CA 1
ATOM 1381 C C . GLN A 1 179 ? -6.854 14.452 10.424 1.00 96.00 179 GLN A C 1
ATOM 1383 O O . GLN A 1 179 ? -7.562 14.567 9.426 1.00 96.00 179 GLN A O 1
ATOM 1388 N N . ARG A 1 180 ? -5.615 13.952 10.369 1.00 94.75 180 ARG A N 1
ATOM 1389 C CA . ARG A 1 180 ? -4.983 13.500 9.129 1.00 94.75 180 ARG A CA 1
ATOM 1390 C C . ARG A 1 180 ? -5.816 12.437 8.405 1.00 94.75 180 ARG A C 1
ATOM 1392 O O . ARG A 1 180 ? -5.842 12.447 7.178 1.00 94.75 180 ARG A O 1
ATOM 1399 N N . ALA A 1 181 ? -6.492 11.553 9.130 1.00 95.56 181 ALA A N 1
ATOM 1400 C CA . ALA A 1 181 ? -7.366 10.540 8.558 1.00 95.56 181 ALA A CA 1
ATOM 1401 C C . ALA A 1 181 ? -8.763 11.096 8.245 1.00 95.56 181 ALA A C 1
ATOM 1403 O O . ALA A 1 181 ? -9.152 11.175 7.077 1.00 95.56 181 ALA A O 1
ATOM 1404 N N . TYR A 1 182 ? -9.523 11.512 9.262 1.00 95.50 182 TYR A N 1
ATOM 1405 C CA . TYR A 1 182 ? -10.949 11.810 9.087 1.00 95.50 182 TYR A CA 1
ATOM 1406 C C . TYR A 1 182 ? -11.228 13.104 8.308 1.00 95.50 182 TYR A C 1
ATOM 1408 O O . TYR A 1 182 ? -12.290 13.222 7.701 1.00 95.50 182 TYR A O 1
ATOM 1416 N N . VAL A 1 183 ? -10.289 14.062 8.257 1.00 95.44 183 VAL A N 1
ATOM 1417 C CA . VAL A 1 183 ? -10.420 15.262 7.402 1.00 95.44 183 VAL A CA 1
ATOM 1418 C C . VAL A 1 183 ? -10.136 14.956 5.931 1.00 95.44 183 VAL A C 1
ATOM 1420 O O . VAL A 1 183 ? -10.483 15.754 5.070 1.00 95.44 183 VAL A O 1
ATOM 1423 N N . ASN A 1 184 ? -9.560 13.793 5.626 1.00 93.81 184 ASN A N 1
ATOM 1424 C CA . ASN A 1 184 ? -9.295 13.344 4.259 1.00 93.81 184 ASN A CA 1
ATOM 1425 C C . ASN A 1 184 ? -10.173 12.154 3.841 1.00 93.81 184 ASN A C 1
ATOM 1427 O O . ASN A 1 184 ? -9.894 11.530 2.823 1.00 93.81 184 ASN A O 1
ATOM 1431 N N . GLY A 1 185 ? -11.205 11.809 4.618 1.00 94.75 185 GLY A N 1
ATOM 1432 C CA . GLY A 1 185 ? -12.111 10.714 4.269 1.00 94.75 185 GLY A CA 1
ATOM 1433 C C . GLY A 1 185 ? -11.562 9.308 4.544 1.00 94.75 185 GLY A C 1
ATOM 1434 O O . GLY A 1 185 ? -12.011 8.353 3.916 1.00 94.75 185 GLY A O 1
ATOM 1435 N N . TYR A 1 186 ? -10.607 9.145 5.465 1.00 95.19 186 TYR A N 1
ATOM 1436 C CA . TYR A 1 186 ? -9.968 7.858 5.791 1.00 95.19 186 TYR A CA 1
ATOM 1437 C C . TYR A 1 186 ? -10.212 7.410 7.243 1.00 95.19 186 TYR A C 1
ATOM 1439 O O . TYR A 1 186 ? -9.303 6.904 7.891 1.00 95.19 186 TYR A O 1
ATOM 1447 N N . CYS A 1 187 ? -11.415 7.600 7.787 1.00 95.81 187 CYS A N 1
ATOM 1448 C CA . CYS A 1 187 ? -11.788 6.997 9.073 1.00 95.81 187 CYS A CA 1
ATOM 1449 C C . CYS A 1 187 ? -12.607 5.734 8.799 1.00 95.81 187 CYS A C 1
ATOM 1451 O O . CYS A 1 187 ? -13.762 5.829 8.384 1.00 95.81 187 CYS A O 1
ATOM 1453 N N . TYR A 1 188 ? -11.994 4.558 8.938 1.00 96.88 188 TYR A N 1
ATOM 1454 C CA . TYR A 1 188 ? -12.658 3.289 8.626 1.00 96.88 188 TYR A CA 1
ATOM 1455 C C . TYR A 1 188 ? -13.282 2.686 9.878 1.00 96.88 188 TYR A C 1
ATOM 1457 O O . TYR A 1 188 ? -12.641 2.628 10.924 1.00 96.88 188 TYR A O 1
ATOM 1465 N N . GLY A 1 189 ? -14.514 2.191 9.770 1.00 96.69 189 GLY A N 1
ATOM 1466 C CA . GLY A 1 189 ? -15.091 1.277 10.749 1.00 96.69 189 GLY A CA 1
ATOM 1467 C C . GLY A 1 189 ? -14.763 -0.180 10.409 1.00 96.69 189 GLY A C 1
ATOM 1468 O O . GLY A 1 189 ? -14.108 -0.453 9.396 1.00 96.69 189 GLY A O 1
ATOM 1469 N N . PRO A 1 190 ? -15.240 -1.143 11.221 1.00 97.31 190 PRO A N 1
ATOM 1470 C CA . PRO A 1 190 ? -15.139 -2.568 10.902 1.00 97.31 190 PRO A CA 1
ATOM 1471 C C . PRO A 1 190 ? -15.608 -2.906 9.475 1.00 97.31 190 PRO A C 1
ATOM 1473 O O . PRO A 1 190 ? -14.907 -3.610 8.749 1.00 97.31 190 PRO A O 1
ATOM 1476 N N . ARG A 1 191 ? -16.727 -2.316 9.023 1.00 96.88 191 ARG A N 1
ATOM 1477 C CA . ARG A 1 191 ? -17.262 -2.514 7.665 1.00 96.88 191 ARG A CA 1
ATOM 1478 C C . ARG A 1 191 ? -16.278 -2.096 6.571 1.00 96.88 191 ARG A C 1
ATOM 1480 O O . ARG A 1 191 ? -16.119 -2.804 5.576 1.00 96.88 191 ARG A O 1
ATOM 1487 N N . GLU A 1 192 ? -15.646 -0.933 6.699 1.00 97.38 192 GLU A N 1
ATOM 1488 C CA . GLU A 1 192 ? -14.722 -0.438 5.673 1.00 97.38 192 GLU A CA 1
ATOM 1489 C C . GLU A 1 192 ? -13.424 -1.247 5.624 1.00 97.38 192 GLU A C 1
ATOM 1491 O O . GLU A 1 192 ? -12.890 -1.462 4.533 1.00 97.38 192 GLU A O 1
ATOM 1496 N N . TRP A 1 193 ? -12.948 -1.756 6.765 1.00 97.19 193 TRP A N 1
ATOM 1497 C CA . TRP A 1 193 ? -11.816 -2.683 6.790 1.00 97.19 193 TRP A CA 1
ATOM 1498 C C . TRP A 1 193 ? -12.128 -3.992 6.064 1.00 97.19 193 TRP A C 1
ATOM 1500 O O . TRP A 1 193 ? -11.326 -4.416 5.229 1.00 97.19 193 TRP A O 1
ATOM 1510 N N . ASP A 1 194 ? -13.302 -4.585 6.288 1.00 96.19 194 ASP A N 1
ATOM 1511 C CA . ASP A 1 194 ? -13.729 -5.786 5.557 1.00 96.19 194 ASP A CA 1
ATOM 1512 C C . ASP A 1 194 ? -13.769 -5.540 4.046 1.00 96.19 194 ASP A C 1
ATOM 1514 O O . ASP A 1 194 ? -13.210 -6.309 3.259 1.00 96.19 194 ASP A O 1
ATOM 1518 N N . ARG A 1 195 ? -14.348 -4.409 3.631 1.00 97.44 195 ARG A N 1
ATOM 1519 C CA . ARG A 1 195 ? -14.419 -4.020 2.215 1.00 97.44 195 ARG A CA 1
ATOM 1520 C C . ARG A 1 195 ? -13.041 -3.777 1.604 1.00 97.44 195 ARG A C 1
ATOM 1522 O O . ARG A 1 195 ? -12.824 -4.121 0.442 1.00 97.44 195 ARG A O 1
ATOM 1529 N N . TYR A 1 196 ? -12.098 -3.229 2.367 1.00 97.88 196 TYR A N 1
ATOM 1530 C CA . TYR A 1 196 ? -10.717 -3.049 1.922 1.00 97.88 196 TYR A CA 1
ATOM 1531 C C . TYR A 1 196 ? -10.021 -4.401 1.701 1.00 97.88 196 TYR A C 1
ATOM 1533 O O . TYR A 1 196 ? -9.363 -4.604 0.676 1.00 97.88 196 TYR A O 1
ATOM 1541 N N . PHE A 1 197 ? -10.214 -5.371 2.596 1.00 97.81 197 PHE A N 1
ATOM 1542 C CA . PHE A 1 197 ? -9.660 -6.714 2.409 1.00 97.81 197 PHE A CA 1
ATOM 1543 C C . PHE A 1 197 ? -10.373 -7.511 1.309 1.00 97.81 197 PHE A C 1
ATOM 1545 O O . PHE A 1 197 ? -9.735 -8.332 0.643 1.00 97.81 197 PHE A O 1
ATOM 1552 N N . ASP A 1 198 ? -11.659 -7.265 1.060 1.00 98.00 198 ASP A N 1
ATOM 1553 C CA . ASP A 1 198 ? -12.375 -7.804 -0.101 1.00 98.00 198 ASP A CA 1
ATOM 1554 C C . ASP A 1 198 ? -11.859 -7.216 -1.420 1.00 98.00 198 ASP A C 1
ATOM 1556 O O . ASP A 1 198 ? -11.680 -7.957 -2.391 1.00 98.00 198 ASP A O 1
ATOM 1560 N N . PHE A 1 199 ? -11.527 -5.922 -1.450 1.00 98.44 199 PHE A N 1
ATOM 1561 C CA . PHE A 1 199 ? -10.820 -5.309 -2.575 1.00 98.44 199 PHE A CA 1
ATOM 1562 C C . PHE A 1 199 ? -9.460 -5.976 -2.803 1.00 98.44 199 PHE A C 1
ATOM 1564 O O . PHE A 1 199 ? -9.185 -6.431 -3.913 1.00 98.44 199 PHE A O 1
ATOM 1571 N N . CYS A 1 200 ? -8.642 -6.131 -1.755 1.00 98.50 200 CYS A N 1
ATOM 1572 C CA . CYS A 1 200 ? -7.337 -6.797 -1.854 1.00 98.50 200 CYS A CA 1
ATOM 1573 C C . CYS A 1 200 ? -7.464 -8.223 -2.416 1.00 98.50 200 CYS A C 1
ATOM 1575 O O . CYS A 1 200 ? -6.766 -8.599 -3.360 1.00 98.50 200 CYS A O 1
ATOM 1577 N N . LYS A 1 201 ? -8.415 -8.999 -1.885 1.00 98.50 201 LYS A N 1
ATOM 1578 C CA . LYS A 1 201 ? -8.756 -10.347 -2.357 1.00 98.50 201 LYS A CA 1
ATOM 1579 C C . LYS A 1 201 ? -9.132 -10.366 -3.835 1.00 98.50 201 LYS A C 1
ATOM 1581 O O . LYS A 1 201 ? -8.698 -11.246 -4.578 1.00 98.50 201 LYS A O 1
ATOM 1586 N N . ALA A 1 202 ? -9.976 -9.434 -4.264 1.00 98.62 202 ALA A N 1
ATOM 1587 C CA . ALA A 1 202 ? -10.424 -9.364 -5.645 1.00 98.62 202 ALA A CA 1
ATOM 1588 C C . ALA A 1 202 ? -9.285 -8.958 -6.595 1.00 98.62 202 ALA A C 1
ATOM 1590 O O . ALA A 1 202 ? -9.162 -9.564 -7.657 1.00 98.62 202 ALA A O 1
ATOM 1591 N N . VAL A 1 203 ? -8.403 -8.034 -6.188 1.00 98.62 203 VAL A N 1
ATOM 1592 C CA . VAL A 1 203 ? -7.200 -7.665 -6.957 1.00 98.62 203 VAL A CA 1
ATOM 1593 C C . VAL A 1 203 ? -6.284 -8.877 -7.118 1.00 98.62 203 VAL A C 1
ATOM 1595 O O . VAL A 1 203 ? -5.906 -9.214 -8.241 1.00 98.62 203 VAL A O 1
ATOM 1598 N N . SER A 1 204 ? -5.998 -9.585 -6.019 1.00 98.62 204 SER A N 1
ATOM 1599 C CA . SER A 1 204 ? -5.189 -10.809 -6.038 1.00 98.62 204 SER A CA 1
ATOM 1600 C C . SER A 1 204 ? -5.746 -11.847 -7.012 1.00 98.62 204 SER A C 1
ATOM 1602 O O . SER A 1 204 ? -5.005 -12.416 -7.811 1.00 98.62 204 SER A O 1
ATOM 1604 N N . ARG A 1 205 ? -7.066 -12.069 -7.000 1.00 98.38 205 ARG A N 1
ATOM 1605 C CA . ARG A 1 205 ? -7.731 -13.031 -7.893 1.00 98.38 205 ARG A CA 1
ATOM 1606 C C . ARG A 1 205 ? -7.709 -12.605 -9.355 1.00 98.38 205 ARG A C 1
ATOM 1608 O O . ARG A 1 205 ? -7.488 -13.457 -10.214 1.00 98.38 205 ARG A O 1
ATOM 1615 N N . ALA A 1 206 ? -7.950 -11.326 -9.634 1.00 98.31 206 ALA A N 1
ATOM 1616 C CA . ALA A 1 206 ? -7.973 -10.798 -10.993 1.00 98.31 206 ALA A CA 1
ATOM 1617 C C . ALA A 1 206 ? -6.587 -10.892 -11.650 1.00 98.31 206 ALA A C 1
ATOM 1619 O O . ALA A 1 206 ? -6.475 -11.351 -12.785 1.00 98.31 206 ALA A O 1
ATOM 1620 N N . LEU A 1 207 ? -5.536 -10.543 -10.903 1.00 98.00 207 LEU A N 1
ATOM 1621 C CA . LEU A 1 207 ? -4.150 -10.593 -11.370 1.00 98.00 207 LEU A CA 1
ATOM 1622 C C . LEU A 1 207 ? -3.475 -11.964 -11.176 1.00 98.00 207 LEU A C 1
ATOM 1624 O O . LEU A 1 207 ? -2.406 -12.205 -11.726 1.00 98.00 207 LEU A O 1
ATOM 1628 N N . LYS A 1 208 ? -4.103 -12.874 -10.420 1.00 96.88 208 LYS A N 1
ATOM 1629 C CA . LYS A 1 208 ? -3.595 -14.213 -10.061 1.00 96.88 208 LYS A CA 1
ATOM 1630 C C . LYS A 1 208 ? -2.231 -14.185 -9.364 1.00 96.88 208 LYS A C 1
ATOM 1632 O O . LYS A 1 208 ? -1.371 -15.017 -9.641 1.00 96.88 208 LYS A O 1
ATOM 1637 N N . LEU A 1 209 ? -2.053 -13.248 -8.439 1.00 96.00 209 LEU A N 1
ATOM 1638 C CA . LEU A 1 209 ? -0.792 -13.026 -7.731 1.00 96.00 209 LEU A CA 1
ATOM 1639 C C . LEU A 1 209 ? -1.023 -12.658 -6.262 1.00 96.00 209 LEU A C 1
ATOM 1641 O O . LEU A 1 209 ? -2.111 -12.181 -5.916 1.00 96.00 209 LEU A O 1
ATOM 1645 N N . PRO A 1 210 ? -0.034 -12.878 -5.382 1.00 97.56 210 PRO A N 1
ATOM 1646 C CA . PRO A 1 210 ? -0.159 -12.530 -3.976 1.00 97.56 210 PRO A CA 1
ATOM 1647 C C . PRO A 1 210 ? -0.114 -11.010 -3.773 1.00 97.56 210 PRO A C 1
ATOM 1649 O O . PRO A 1 210 ? 0.644 -10.291 -4.425 1.00 97.56 210 PRO A O 1
ATOM 1652 N N . VAL A 1 211 ? -0.922 -10.514 -2.840 1.00 98.50 211 VAL A N 1
ATOM 1653 C CA . VAL A 1 211 ? -1.023 -9.088 -2.515 1.00 98.50 211 VAL A CA 1
ATOM 1654 C C . VAL A 1 211 ? -0.609 -8.807 -1.075 1.00 98.50 211 VAL A C 1
ATOM 1656 O O . VAL A 1 211 ? -0.709 -9.663 -0.195 1.00 98.50 211 VAL A O 1
ATOM 1659 N N . MET A 1 212 ? -0.154 -7.584 -0.834 1.00 98.00 212 MET A N 1
ATOM 1660 C CA . MET A 1 212 ? 0.293 -7.100 0.466 1.00 98.00 212 MET A CA 1
ATOM 1661 C C . MET A 1 212 ? -0.435 -5.796 0.812 1.00 98.00 212 MET A C 1
ATOM 1663 O O . MET A 1 212 ? -0.084 -4.747 0.271 1.00 98.00 212 MET A O 1
ATOM 1667 N N . PRO A 1 213 ? -1.431 -5.813 1.712 1.00 97.44 213 PRO A N 1
ATOM 1668 C CA . PRO A 1 213 ? -1.949 -4.596 2.316 1.00 97.44 213 PRO A CA 1
ATOM 1669 C C . PRO A 1 213 ? -0.831 -3.737 2.921 1.00 97.44 213 PRO A C 1
ATOM 1671 O O . PRO A 1 213 ? 0.014 -4.211 3.687 1.00 97.44 213 PRO A O 1
ATOM 1674 N N . TRP A 1 214 ? -0.830 -2.470 2.538 1.00 92.81 214 TRP A N 1
ATOM 1675 C CA . TRP A 1 214 ? 0.146 -1.434 2.861 1.00 92.81 214 TRP A CA 1
ATOM 1676 C C . TRP A 1 214 ? -0.623 -0.095 2.909 1.00 92.81 214 TRP A C 1
ATOM 1678 O O . TRP A 1 214 ? -1.805 -0.042 2.603 1.00 92.81 214 TRP A O 1
ATOM 1688 N N . GLN A 1 215 ? -0.074 1.015 3.364 1.00 88.38 215 GLN A N 1
ATOM 1689 C CA . GLN A 1 215 ? 0.383 1.139 4.744 1.00 88.38 215 GLN A CA 1
ATOM 1690 C C . GLN A 1 215 ? -0.819 1.100 5.702 1.00 88.38 215 GLN A C 1
ATOM 1692 O O . GLN A 1 215 ? -1.678 1.977 5.654 1.00 88.38 215 GLN A O 1
ATOM 1697 N N . MET A 1 216 ? -0.901 0.089 6.572 1.00 93.19 216 MET A N 1
ATOM 1698 C CA . MET A 1 216 ? -2.024 -0.054 7.511 1.00 93.19 216 MET A CA 1
ATOM 1699 C C . MET A 1 216 ? -1.674 0.497 8.903 1.00 93.19 216 MET A C 1
ATOM 1701 O O . MET A 1 216 ? -0.665 0.067 9.463 1.00 93.19 216 MET A O 1
ATOM 1705 N N . PRO A 1 217 ? -2.482 1.382 9.515 1.00 95.31 217 PRO A N 1
ATOM 1706 C CA . PRO A 1 217 ? -2.253 1.820 10.889 1.00 95.31 217 PRO A CA 1
ATOM 1707 C C . PRO A 1 217 ? -2.413 0.653 11.874 1.00 95.31 217 PRO A C 1
ATOM 1709 O O . PRO A 1 217 ? -3.332 -0.158 11.764 1.00 95.31 217 PRO A O 1
ATOM 1712 N N . ALA A 1 218 ? -1.535 0.587 12.875 1.00 96.25 218 ALA A N 1
ATOM 1713 C CA . ALA A 1 218 ? -1.611 -0.385 13.969 1.00 96.25 218 ALA A CA 1
ATOM 1714 C C . ALA A 1 218 ? -2.334 0.163 15.216 1.00 96.25 218 ALA A C 1
ATOM 1716 O O . ALA A 1 218 ? -2.300 -0.469 16.275 1.00 96.25 218 ALA A O 1
ATOM 1717 N N . SER A 1 219 ? -2.955 1.341 15.116 1.00 96.62 219 SER A N 1
ATOM 1718 C CA . SER A 1 219 ? -3.706 1.964 16.208 1.00 96.62 219 SER A CA 1
ATOM 1719 C C . SER A 1 219 ? -4.927 1.147 16.608 1.00 96.62 219 SER A C 1
ATOM 1721 O O . SER A 1 219 ? -5.541 0.453 15.799 1.00 96.62 219 SER A O 1
ATOM 1723 N N . ARG A 1 220 ? -5.268 1.227 17.892 1.00 97.06 220 ARG A N 1
ATOM 1724 C CA . ARG A 1 220 ? -6.398 0.508 18.479 1.00 97.06 220 ARG A CA 1
ATOM 1725 C C . ARG A 1 220 ? -7.532 1.451 18.836 1.00 97.06 220 ARG A C 1
ATOM 1727 O O . ARG A 1 220 ? -7.313 2.644 19.065 1.00 97.06 220 ARG A O 1
ATOM 1734 N N . ILE A 1 221 ? -8.713 0.871 18.965 1.00 98.50 221 ILE A N 1
ATOM 1735 C CA . ILE A 1 221 ? -9.907 1.537 19.454 1.00 98.50 221 ILE A CA 1
ATOM 1736 C C . ILE A 1 221 ? -9.773 1.635 20.978 1.00 98.50 221 ILE A C 1
ATOM 1738 O O . ILE A 1 221 ? -9.510 0.621 21.634 1.00 98.50 221 ILE A O 1
ATOM 1742 N N . PRO A 1 222 ? -9.917 2.826 21.578 1.00 98.31 222 PRO A N 1
ATOM 1743 C CA . PRO A 1 222 ? -9.966 2.934 23.024 1.00 98.31 222 PRO A CA 1
ATOM 1744 C C . PRO A 1 222 ? -11.343 2.480 23.521 1.00 98.31 222 PRO A C 1
ATOM 1746 O O . PRO A 1 222 ? -12.382 2.894 22.998 1.00 98.31 222 PRO A O 1
ATOM 1749 N N . ASN A 1 223 ? -11.351 1.638 24.549 1.00 98.19 223 ASN A N 1
ATOM 1750 C CA . ASN A 1 223 ? -12.571 1.212 25.223 1.00 98.19 223 ASN A CA 1
ATOM 1751 C C . ASN A 1 223 ? -12.985 2.222 26.310 1.00 98.19 223 ASN A C 1
ATOM 1753 O O . ASN A 1 223 ? -12.264 3.173 26.615 1.00 98.19 223 ASN A O 1
ATOM 1757 N N . THR A 1 224 ? -14.134 2.002 26.946 1.00 98.31 224 THR A N 1
ATOM 1758 C CA . THR A 1 224 ? -14.699 2.894 27.980 1.00 98.31 224 THR A CA 1
ATOM 1759 C C . THR A 1 224 ? -13.810 3.139 29.206 1.00 98.31 224 THR A C 1
ATOM 1761 O O . THR A 1 224 ? -14.121 4.017 30.008 1.00 98.31 224 THR A O 1
ATOM 1764 N N . THR A 1 225 ? -12.750 2.352 29.410 1.00 97.12 225 THR A N 1
ATOM 1765 C CA . THR A 1 225 ? -11.831 2.481 30.555 1.00 97.12 225 THR A CA 1
ATOM 1766 C C . THR A 1 225 ? -10.500 3.144 30.203 1.00 97.12 225 THR A C 1
ATOM 1768 O O . THR A 1 225 ? -9.732 3.477 31.107 1.00 97.12 225 THR A O 1
ATOM 1771 N N . ASP A 1 226 ? -10.228 3.356 28.914 1.00 97.94 226 ASP A N 1
ATOM 1772 C CA . ASP A 1 226 ? -8.996 3.989 28.456 1.00 97.94 226 ASP A CA 1
ATOM 1773 C C . ASP A 1 226 ? -8.988 5.504 28.735 1.00 97.94 226 ASP A C 1
ATOM 1775 O O . ASP A 1 226 ? -10.027 6.164 28.658 1.00 97.94 226 ASP A O 1
ATOM 1779 N N . PRO A 1 227 ? -7.820 6.101 29.034 1.00 96.44 227 PRO A N 1
ATOM 1780 C CA . PRO A 1 227 ? -7.705 7.531 29.301 1.00 96.44 227 PRO A CA 1
ATOM 1781 C C . PRO A 1 227 ? -7.690 8.347 27.995 1.00 96.44 227 PRO A C 1
ATOM 1783 O O . PRO A 1 227 ? -6.632 8.763 27.515 1.00 96.44 227 PRO A O 1
ATOM 1786 N N . VAL A 1 228 ? -8.865 8.601 27.418 1.00 98.00 228 VAL A N 1
ATOM 1787 C CA . VAL A 1 228 ? -9.010 9.431 26.208 1.00 98.00 228 VAL A CA 1
ATOM 1788 C C . VAL A 1 228 ? -9.131 10.911 26.587 1.00 98.00 228 VAL A C 1
ATOM 1790 O O . VAL A 1 228 ? -10.044 11.313 27.310 1.00 98.00 228 VAL A O 1
ATOM 1793 N N . ALA 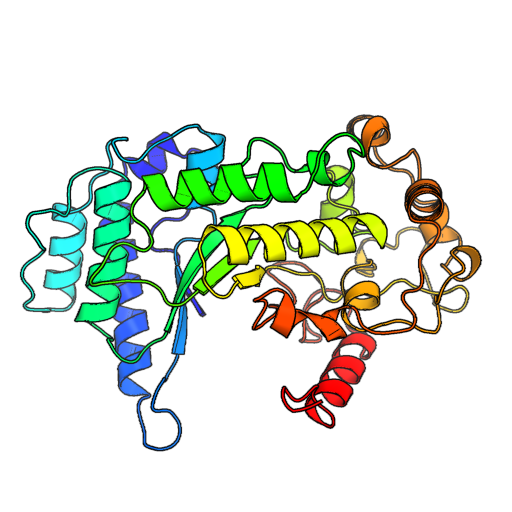A 1 229 ? -8.200 11.735 26.104 1.00 97.00 229 ALA A N 1
ATOM 1794 C CA . ALA A 1 229 ? -8.224 13.183 26.288 1.00 97.00 229 ALA A CA 1
ATOM 1795 C C . ALA A 1 229 ? -9.348 13.831 25.460 1.00 97.00 229 ALA A C 1
ATOM 1797 O O . ALA A 1 229 ? -9.824 13.262 24.486 1.00 97.00 229 ALA A O 1
ATOM 1798 N N . THR A 1 230 ? -9.759 15.054 25.803 1.00 92.56 230 THR A N 1
ATOM 1799 C CA . THR A 1 230 ? -10.724 15.802 24.974 1.00 92.56 230 THR A CA 1
ATOM 1800 C C . THR A 1 230 ? -10.162 16.115 23.581 1.00 92.56 230 THR A C 1
ATOM 1802 O O . THR A 1 230 ? -10.897 16.052 22.605 1.00 92.56 230 THR A O 1
ATOM 1805 N N . ASP A 1 231 ? -8.865 16.427 23.496 1.00 92.81 231 ASP A N 1
ATOM 1806 C CA . ASP A 1 231 ? -8.120 16.642 22.246 1.00 92.81 231 ASP A CA 1
ATOM 1807 C C . ASP A 1 231 ? -7.192 15.443 21.994 1.00 92.81 231 ASP A C 1
ATOM 1809 O O . ASP A 1 231 ? -5.974 15.490 22.182 1.00 92.81 231 ASP A O 1
ATOM 1813 N N . PHE A 1 232 ? -7.807 14.298 21.705 1.00 95.81 232 PHE A N 1
ATOM 1814 C CA . PHE A 1 232 ? -7.132 13.002 21.631 1.00 95.81 232 PHE A CA 1
ATOM 1815 C C . PHE A 1 232 ? -6.325 12.777 20.344 1.00 95.81 232 PHE A C 1
ATOM 1817 O O . PHE A 1 232 ? -5.757 11.700 20.190 1.00 95.81 232 PHE A O 1
ATOM 1824 N N . ASP A 1 233 ? -6.247 13.749 19.428 1.00 95.38 233 ASP A N 1
ATOM 1825 C CA . ASP A 1 233 ? -5.573 13.603 18.126 1.00 95.38 233 ASP A CA 1
ATOM 1826 C C . ASP A 1 233 ? -4.127 13.090 18.282 1.00 95.38 233 ASP A C 1
ATOM 1828 O O . ASP A 1 233 ? -3.723 12.092 17.686 1.00 95.38 233 ASP A O 1
ATOM 1832 N N . SER A 1 234 ? -3.387 13.688 19.220 1.00 94.44 234 SER A N 1
ATOM 1833 C CA . SER A 1 234 ? -2.015 13.293 19.575 1.00 94.44 234 SER A CA 1
ATOM 1834 C C . SER A 1 234 ? -1.877 11.906 20.222 1.00 94.44 234 SER A C 1
ATOM 1836 O O . SER A 1 234 ? -0.759 11.417 20.384 1.00 94.44 234 SER A O 1
ATOM 1838 N N . GLN A 1 235 ? -2.982 11.265 20.613 1.00 96.19 235 GLN A N 1
ATOM 1839 C CA . GLN A 1 235 ? -2.976 9.916 21.185 1.00 96.19 235 GLN A CA 1
ATOM 1840 C C . GLN A 1 235 ? -3.030 8.821 20.112 1.00 96.19 235 GLN A C 1
ATOM 1842 O O . GLN A 1 235 ? -2.849 7.650 20.450 1.00 96.19 235 GLN A O 1
ATOM 1847 N N . HIS A 1 236 ? -3.236 9.180 18.837 1.00 96.62 236 HIS A N 1
ATOM 1848 C CA . HIS A 1 236 ? -3.181 8.248 17.707 1.00 96.62 236 HIS A CA 1
ATOM 1849 C C . HIS A 1 236 ? -4.103 7.028 17.872 1.00 96.62 236 HIS A C 1
ATOM 1851 O O . HIS A 1 236 ? -3.707 5.881 17.653 1.00 96.62 236 HIS A O 1
ATOM 1857 N N . TRP A 1 237 ? -5.345 7.270 18.292 1.00 97.81 237 TRP A N 1
ATOM 1858 C CA . TRP A 1 237 ? -6.382 6.242 18.292 1.00 97.81 237 TRP A CA 1
ATOM 1859 C C . TRP A 1 237 ? -6.851 5.941 16.863 1.00 97.81 237 TRP A C 1
ATOM 1861 O O . TRP A 1 237 ? -6.794 6.796 15.979 1.00 97.81 237 TRP A O 1
ATOM 1871 N N . GLY A 1 238 ? -7.345 4.729 16.632 1.00 97.31 238 GLY A N 1
ATOM 1872 C CA . GLY A 1 238 ? -7.848 4.320 15.322 1.00 97.31 238 GLY A CA 1
ATOM 1873 C C . GLY A 1 238 ? -8.471 2.934 15.364 1.00 97.31 238 GLY A C 1
ATOM 1874 O O . GLY A 1 238 ? -8.643 2.370 16.438 1.00 97.31 238 GLY A O 1
ATOM 1875 N N . THR A 1 239 ? -8.837 2.375 14.219 1.00 97.62 239 THR A N 1
ATOM 1876 C CA . THR A 1 239 ? -9.536 1.083 14.153 1.00 97.62 239 THR A CA 1
ATOM 1877 C C . THR A 1 239 ? -8.698 -0.008 13.496 1.00 97.62 239 THR A C 1
ATOM 1879 O O . THR A 1 239 ? -8.934 -1.185 13.778 1.00 97.62 239 THR A O 1
ATOM 1882 N N . GLY A 1 240 ? -7.706 0.350 12.670 1.00 96.38 240 GLY A N 1
ATOM 1883 C CA . GLY A 1 240 ? -6.929 -0.603 11.867 1.00 96.38 240 GLY A CA 1
ATOM 1884 C C . GLY A 1 240 ? -6.293 -1.746 12.660 1.00 96.38 240 GLY A C 1
ATOM 1885 O O . GLY A 1 240 ? -6.457 -2.914 12.301 1.00 96.38 240 GLY A O 1
ATOM 1886 N N . GLY A 1 241 ? -5.639 -1.443 13.781 1.00 96.69 241 GLY A N 1
ATOM 1887 C CA . GLY A 1 241 ? -5.043 -2.440 14.666 1.00 96.69 241 GLY A CA 1
ATOM 1888 C C . GLY A 1 241 ? -6.085 -3.316 15.359 1.00 96.69 241 GLY A C 1
ATOM 1889 O O . GLY A 1 241 ? -5.933 -4.537 15.352 1.00 96.69 241 GLY A O 1
ATOM 1890 N N . SER A 1 242 ? -7.149 -2.727 15.921 1.00 97.81 242 SER A N 1
ATOM 1891 C CA . SER A 1 242 ? -8.229 -3.484 16.584 1.00 97.81 242 SER A CA 1
ATOM 1892 C C . SER A 1 242 ? -8.945 -4.431 15.624 1.00 97.81 242 SER A C 1
ATOM 1894 O O . SER A 1 242 ? -9.180 -5.580 15.985 1.00 97.81 242 SER A O 1
ATOM 1896 N N . CYS A 1 243 ? -9.227 -3.994 14.394 1.00 97.06 243 CYS A N 1
ATOM 1897 C CA . CYS A 1 243 ? -9.857 -4.844 13.385 1.00 97.06 243 CYS A CA 1
ATOM 1898 C C . CYS A 1 243 ? -8.895 -5.948 12.922 1.00 97.06 243 CYS A C 1
ATOM 1900 O O . CYS A 1 243 ? -9.237 -7.127 12.944 1.00 97.06 243 CYS A O 1
ATOM 1902 N N . LEU A 1 244 ? -7.653 -5.605 12.564 1.00 96.75 244 LEU A N 1
ATOM 1903 C CA . LEU A 1 244 ? -6.696 -6.595 12.068 1.00 96.75 244 LEU A CA 1
ATOM 1904 C C . LEU A 1 244 ? -6.340 -7.651 13.124 1.00 96.75 244 LEU A C 1
ATOM 1906 O O . LEU A 1 244 ? -6.331 -8.844 12.827 1.00 96.75 244 LEU A O 1
ATOM 1910 N N . LEU A 1 245 ? -5.999 -7.215 14.339 1.00 96.44 245 LEU A N 1
ATOM 1911 C CA . LEU A 1 245 ? -5.407 -8.054 15.388 1.00 96.44 245 LEU A CA 1
ATOM 1912 C C . LEU A 1 245 ? -6.440 -8.629 16.371 1.00 96.44 245 LEU A C 1
ATOM 1914 O O . LEU A 1 245 ? -6.077 -9.423 17.248 1.00 96.44 245 LEU A O 1
ATOM 1918 N N . GLY A 1 246 ? -7.701 -8.227 16.228 1.00 96.69 246 GLY A N 1
ATOM 1919 C CA . GLY A 1 246 ? -8.797 -8.560 17.124 1.00 96.69 246 GLY A CA 1
ATOM 1920 C C . GLY A 1 246 ? -8.723 -7.802 18.452 1.00 96.69 246 GLY A C 1
ATOM 1921 O O . GLY A 1 246 ? -7.664 -7.676 19.075 1.00 96.69 246 GLY A O 1
ATOM 1922 N N . ASP A 1 247 ? -9.866 -7.352 18.942 1.00 97.81 247 ASP A N 1
ATOM 1923 C CA . ASP A 1 247 ? -10.040 -6.585 20.164 1.00 97.81 247 ASP A CA 1
ATOM 1924 C C . ASP A 1 247 ? -11.300 -7.021 20.941 1.00 97.81 247 ASP A C 1
ATOM 1926 O O . ASP A 1 247 ? -12.364 -6.407 20.824 1.00 97.81 247 ASP A O 1
ATOM 1930 N N . PRO A 1 248 ? -11.198 -8.077 21.775 1.00 97.69 248 PRO A N 1
ATOM 1931 C CA . PRO A 1 248 ? -12.312 -8.559 22.595 1.00 97.69 248 PRO A CA 1
ATOM 1932 C C . PRO A 1 248 ? -12.878 -7.531 23.580 1.00 97.69 248 PRO A C 1
ATOM 1934 O O . PRO A 1 248 ? -13.977 -7.731 24.087 1.00 97.69 248 PRO A O 1
ATOM 1937 N N . ALA A 1 249 ? -12.132 -6.465 23.901 1.00 97.94 249 ALA A N 1
ATOM 1938 C CA . ALA A 1 249 ? -12.620 -5.416 24.793 1.00 97.94 249 ALA A CA 1
ATOM 1939 C C . ALA A 1 249 ? -13.685 -4.541 24.116 1.00 97.94 249 ALA A C 1
ATOM 1941 O O . ALA A 1 249 ? -14.550 -4.008 24.803 1.00 97.94 249 ALA A O 1
ATOM 1942 N N . ILE A 1 250 ? -13.635 -4.420 22.786 1.00 98.44 250 ILE A N 1
ATOM 1943 C CA . ILE A 1 250 ? -14.690 -3.796 21.983 1.00 98.44 250 ILE A CA 1
ATOM 1944 C C . ILE A 1 250 ? -15.725 -4.851 21.584 1.00 98.44 250 ILE A C 1
ATOM 1946 O O . ILE A 1 250 ? -16.923 -4.682 21.816 1.00 98.44 250 ILE A O 1
ATOM 1950 N N . GLY A 1 251 ? -15.252 -5.973 21.039 1.00 98.00 251 GLY A N 1
ATOM 1951 C CA . GLY A 1 251 ? -16.074 -7.105 20.630 1.00 98.00 251 GLY A CA 1
ATOM 1952 C C . GLY A 1 251 ? -17.103 -6.737 19.564 1.00 98.00 251 GLY A C 1
ATOM 1953 O O . GLY A 1 251 ? -16.739 -6.257 18.492 1.00 98.00 251 GLY A O 1
ATOM 1954 N N . SER A 1 252 ? -18.380 -6.977 19.864 1.00 97.94 252 SER A N 1
ATOM 1955 C CA . SER A 1 252 ? -19.507 -6.792 18.943 1.00 97.94 252 SER A CA 1
ATOM 1956 C C . SER A 1 252 ? -20.484 -5.685 19.356 1.00 97.94 252 SER A C 1
ATOM 1958 O O . SER A 1 252 ? -21.590 -5.629 18.829 1.00 97.94 252 SER A O 1
ATOM 1960 N N . ASN A 1 253 ? -20.145 -4.873 20.364 1.00 98.00 253 ASN A N 1
ATOM 1961 C CA . ASN A 1 253 ? -20.996 -3.779 20.835 1.00 98.00 253 ASN A CA 1
ATOM 1962 C C . ASN A 1 253 ? -20.207 -2.470 20.789 1.00 98.00 253 ASN A 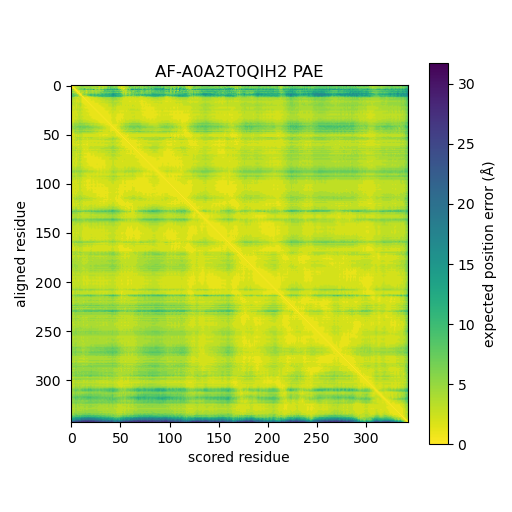C 1
ATOM 1964 O O . ASN A 1 253 ? -19.234 -2.303 21.528 1.00 98.00 253 ASN A O 1
ATOM 1968 N N . TYR A 1 254 ? -20.640 -1.531 19.950 1.00 97.88 254 TYR A N 1
ATOM 1969 C CA . TYR A 1 254 ? -19.970 -0.241 19.822 1.00 97.88 254 TYR A CA 1
ATOM 1970 C C . TYR A 1 254 ? -20.064 0.622 21.087 1.00 97.88 254 TYR A C 1
ATOM 1972 O O . TYR A 1 254 ? -19.233 1.503 21.274 1.00 97.88 254 TYR A O 1
ATOM 1980 N N . GLU A 1 255 ? -20.992 0.342 22.008 1.00 98.31 255 GLU A N 1
ATOM 1981 C CA . GLU A 1 255 ? -21.053 1.016 23.313 1.00 98.31 255 GLU A CA 1
ATOM 1982 C C . GLU A 1 255 ? -19.830 0.713 24.201 1.00 98.31 255 GLU A C 1
ATOM 1984 O O . GLU A 1 255 ? -19.590 1.412 25.185 1.00 98.31 255 GLU A O 1
ATOM 1989 N N . ASN A 1 256 ? -19.027 -0.302 23.858 1.00 98.69 256 ASN A N 1
ATOM 1990 C CA . ASN A 1 256 ? -17.746 -0.563 24.517 1.00 98.69 256 ASN A CA 1
ATOM 1991 C C . ASN A 1 256 ? -16.639 0.414 24.078 1.00 98.69 256 ASN A C 1
ATOM 1993 O O . ASN A 1 256 ? -15.582 0.460 24.712 1.00 98.69 256 ASN A O 1
ATOM 1997 N N . VAL A 1 257 ? -16.856 1.192 23.013 1.00 98.75 257 VAL A N 1
ATOM 1998 C CA . VAL A 1 257 ? -15.943 2.246 22.549 1.00 98.75 257 VAL A CA 1
ATOM 1999 C C . VAL A 1 257 ? -16.037 3.456 23.478 1.00 98.75 257 VAL A C 1
ATOM 2001 O O . VAL A 1 257 ? -17.101 3.796 23.992 1.00 98.75 257 VAL A O 1
ATOM 2004 N N . HIS A 1 258 ? -14.916 4.142 23.701 1.00 98.75 258 HIS A N 1
ATOM 2005 C CA . HIS A 1 258 ? -14.895 5.319 24.561 1.00 98.75 258 HIS A CA 1
ATOM 2006 C C . HIS A 1 258 ? -15.868 6.420 24.060 1.00 98.75 258 HIS A C 1
ATOM 2008 O O . HIS A 1 258 ? -15.766 6.830 22.900 1.00 98.75 258 HIS A O 1
ATOM 2014 N N . PRO A 1 259 ? -16.743 6.999 24.912 1.00 98.38 259 PRO A N 1
ATOM 2015 C CA . PRO A 1 259 ? -17.755 7.975 24.483 1.00 98.38 259 PRO A CA 1
ATOM 2016 C C . PRO A 1 259 ? -17.196 9.220 23.779 1.00 98.38 259 PRO A C 1
ATOM 2018 O O . PRO A 1 259 ? -17.804 9.727 22.843 1.00 98.38 259 PRO A O 1
ATOM 2021 N N . THR A 1 260 ? -16.017 9.703 24.188 1.00 98.44 260 THR A N 1
ATOM 2022 C CA . THR A 1 260 ? -15.329 10.815 23.500 1.00 98.44 260 THR A CA 1
ATOM 2023 C C . THR A 1 260 ? -14.989 10.489 22.043 1.00 98.44 260 THR A C 1
ATOM 2025 O O . THR A 1 260 ? -15.057 11.384 21.206 1.00 98.44 260 THR A O 1
ATOM 2028 N N . ILE A 1 261 ? -14.656 9.229 21.727 1.00 98.50 261 ILE A N 1
ATOM 2029 C CA . ILE A 1 261 ? -14.438 8.798 20.340 1.00 98.50 261 ILE A CA 1
ATOM 2030 C C . ILE A 1 261 ? -15.765 8.762 19.599 1.00 98.50 261 ILE A C 1
ATOM 2032 O O . ILE A 1 261 ? -15.851 9.344 18.529 1.00 98.50 261 ILE A O 1
ATOM 2036 N N . LEU A 1 262 ? -16.805 8.151 20.172 1.00 98.44 262 LEU A N 1
ATOM 2037 C CA . LEU A 1 262 ? -18.131 8.087 19.541 1.00 98.44 262 LEU A CA 1
ATOM 2038 C C . LEU A 1 262 ? -18.683 9.486 19.208 1.00 98.44 262 LEU A C 1
ATOM 2040 O O . LEU A 1 262 ? -19.265 9.690 18.146 1.00 98.44 262 LEU A O 1
ATOM 2044 N N . ALA A 1 263 ? -18.418 10.471 20.071 1.00 98.12 263 ALA A N 1
ATOM 2045 C CA . ALA A 1 263 ? -18.822 11.861 19.880 1.00 98.12 263 ALA A CA 1
ATOM 2046 C C . ALA A 1 263 ? -17.996 12.643 18.834 1.00 98.12 263 ALA A C 1
ATOM 2048 O O . ALA A 1 263 ? -18.363 13.783 18.519 1.00 98.12 263 ALA A O 1
ATOM 2049 N N . LEU A 1 264 ? -16.900 12.078 18.303 1.00 98.19 264 LEU A N 1
ATOM 2050 C CA . LEU A 1 264 ? -16.075 12.700 17.262 1.00 98.19 264 LEU A CA 1
ATOM 2051 C C . LEU A 1 264 ? -16.943 13.065 16.057 1.00 98.19 264 LEU A C 1
ATOM 2053 O O . LEU A 1 264 ? -17.567 12.196 15.455 1.00 98.19 264 LEU A O 1
ATOM 2057 N N . GLN A 1 265 ? -16.953 14.350 15.705 1.00 97.69 265 GLN A N 1
ATOM 2058 C CA . GLN A 1 265 ? -17.670 14.867 14.543 1.00 97.69 265 GLN A CA 1
ATOM 2059 C C . GLN A 1 265 ? -16.783 14.799 13.303 1.00 97.69 265 GLN A C 1
ATOM 2061 O O . GLN A 1 265 ? -15.647 15.282 13.318 1.00 97.69 265 GLN A O 1
ATOM 2066 N N . PHE A 1 266 ? -17.323 14.269 12.212 1.00 97.19 266 PHE A N 1
ATOM 2067 C CA . PHE A 1 266 ? -16.660 14.297 10.917 1.00 97.19 266 PHE A CA 1
ATOM 2068 C C . PHE A 1 266 ? -16.988 15.585 10.146 1.00 97.19 266 PHE A C 1
ATOM 2070 O O . PHE A 1 266 ? -18.074 16.152 10.313 1.00 97.19 266 PHE A O 1
ATOM 2077 N N . PRO A 1 267 ? -16.077 16.080 9.284 1.00 96.75 267 PRO A N 1
ATOM 2078 C CA . PRO A 1 267 ? -16.332 17.279 8.488 1.00 96.75 267 PRO A CA 1
ATOM 2079 C C . PRO A 1 267 ? -17.514 17.094 7.534 1.00 96.75 267 PRO A C 1
ATOM 2081 O O . PRO A 1 267 ? -17.617 16.052 6.890 1.00 96.75 267 PRO A O 1
ATOM 2084 N N . GLU A 1 268 ? -18.343 18.133 7.366 1.00 96.69 268 GLU A N 1
ATOM 2085 C CA . GLU A 1 268 ? -19.532 18.125 6.485 1.00 96.69 268 GLU A CA 1
ATOM 2086 C C . GLU A 1 268 ? -19.258 17.545 5.089 1.00 96.69 268 GLU A C 1
ATOM 2088 O O . GLU A 1 268 ? -20.084 16.806 4.559 1.00 96.69 268 GLU A O 1
ATOM 2093 N N . ALA A 1 269 ? -18.076 17.816 4.521 1.00 94.94 269 ALA A N 1
ATOM 2094 C CA . ALA A 1 269 ? -17.670 17.320 3.205 1.00 94.94 269 ALA A CA 1
ATOM 2095 C C . ALA A 1 269 ? -17.699 15.782 3.075 1.00 94.94 269 ALA A C 1
ATOM 2097 O O . ALA A 1 269 ? -17.923 15.270 1.977 1.00 94.94 269 ALA A O 1
ATOM 2098 N N . PHE A 1 270 ? -17.512 15.050 4.180 1.00 94.38 270 PHE A N 1
ATOM 2099 C CA . PHE A 1 270 ? -17.466 13.585 4.201 1.00 94.38 270 PHE A CA 1
ATOM 2100 C C . PHE A 1 270 ? -18.672 12.935 4.877 1.00 94.38 270 PHE A C 1
ATOM 2102 O O . PHE A 1 270 ? -18.810 11.716 4.797 1.00 94.38 270 PHE A O 1
ATOM 2109 N N . GLN A 1 271 ? -19.578 13.703 5.492 1.00 94.94 271 GLN A N 1
ATOM 2110 C CA . GLN A 1 271 ? -20.684 13.124 6.268 1.00 94.94 271 GLN A CA 1
ATOM 2111 C C . GLN A 1 271 ? -21.629 12.263 5.426 1.00 94.94 271 GLN A C 1
ATOM 2113 O O . GLN A 1 271 ? -22.145 11.260 5.911 1.00 94.94 271 GLN A O 1
ATOM 2118 N N . GLN A 1 272 ? -21.802 12.600 4.143 1.00 92.12 272 GLN A N 1
ATOM 2119 C CA . GLN A 1 272 ? -22.582 11.782 3.206 1.00 92.12 272 GLN A CA 1
ATOM 2120 C C . GLN A 1 272 ? -22.020 10.361 3.031 1.00 92.12 272 GLN A C 1
ATOM 2122 O O . GLN A 1 272 ? -22.764 9.450 2.683 1.00 92.12 272 GLN A O 1
ATOM 2127 N N . TYR A 1 273 ? -20.716 10.181 3.255 1.00 90.94 273 TYR A N 1
ATOM 2128 C CA . TYR A 1 273 ? -20.031 8.903 3.119 1.00 90.94 273 TYR A CA 1
ATOM 2129 C C . TYR A 1 273 ? -19.822 8.241 4.472 1.00 90.94 273 TYR A C 1
ATOM 2131 O O . TYR A 1 273 ? -20.099 7.059 4.603 1.00 90.94 273 TYR A O 1
ATOM 2139 N N . MET A 1 274 ? -19.341 8.978 5.472 1.00 94.56 274 MET A N 1
ATOM 2140 C CA . MET A 1 274 ? -18.864 8.433 6.748 1.00 94.56 274 MET A CA 1
ATOM 2141 C C . MET A 1 274 ? -19.909 8.451 7.873 1.00 94.56 274 MET A C 1
ATOM 2143 O O . MET A 1 274 ? -19.703 7.788 8.885 1.00 94.56 274 MET A O 1
ATOM 2147 N N . GLY A 1 275 ? -21.020 9.174 7.703 1.00 95.62 275 GLY A N 1
ATOM 2148 C CA . GLY A 1 275 ? -21.901 9.572 8.805 1.00 95.62 275 GLY A CA 1
ATOM 2149 C C . GLY A 1 275 ? -21.468 10.903 9.429 1.00 95.62 275 GLY A C 1
ATOM 2150 O O . GLY A 1 275 ? -20.419 11.451 9.086 1.00 95.62 275 GLY A O 1
ATOM 2151 N N . ALA A 1 276 ? -22.282 11.463 10.324 1.00 97.75 276 ALA A N 1
ATOM 2152 C CA . ALA A 1 276 ? -21.948 12.710 11.011 1.00 97.75 276 ALA A CA 1
ATOM 2153 C C . ALA A 1 276 ? -20.881 12.493 12.092 1.00 97.75 276 ALA A C 1
ATOM 2155 O O . ALA A 1 276 ? -20.066 13.386 12.340 1.00 97.75 276 ALA A O 1
ATOM 2156 N N . THR A 1 277 ? -20.868 11.312 12.712 1.00 98.44 277 THR A N 1
ATOM 2157 C CA . THR A 1 277 ? -19.983 10.987 13.834 1.00 98.44 277 THR A CA 1
ATOM 2158 C C . THR A 1 277 ? -19.304 9.628 13.693 1.00 98.44 277 THR A C 1
ATOM 2160 O O . THR A 1 277 ? -19.709 8.784 12.891 1.00 98.44 277 THR A O 1
ATOM 2163 N N . ALA A 1 278 ? -18.292 9.373 14.526 1.00 98.00 278 ALA A N 1
ATOM 2164 C CA . ALA A 1 278 ? -17.739 8.026 14.656 1.00 98.00 278 ALA A CA 1
ATOM 2165 C C . ALA A 1 278 ? -18.774 7.021 15.195 1.00 98.00 278 ALA A C 1
ATOM 2167 O O . ALA A 1 278 ? -18.696 5.840 14.866 1.00 98.00 278 ALA A O 1
ATOM 2168 N N . GLU A 1 279 ? -19.761 7.463 15.982 1.00 98.56 279 GLU A N 1
ATOM 2169 C CA . GLU A 1 279 ? -20.896 6.619 16.372 1.00 98.56 279 GLU A CA 1
ATOM 2170 C C . GLU A 1 279 ? -21.685 6.133 15.150 1.00 98.56 279 GLU A C 1
ATOM 2172 O O . GLU A 1 279 ? -21.909 4.931 15.019 1.00 98.56 279 GLU A O 1
ATOM 2177 N N . ASP A 1 280 ? -22.010 7.022 14.204 1.00 98.19 280 ASP A N 1
ATOM 2178 C CA . ASP A 1 280 ? -22.689 6.636 12.960 1.00 98.19 280 ASP A CA 1
ATOM 2179 C C . ASP A 1 280 ? -21.870 5.605 12.164 1.00 98.19 280 ASP A C 1
ATOM 2181 O O . ASP A 1 280 ? -22.436 4.661 11.609 1.00 98.19 280 ASP A O 1
ATOM 2185 N N . MET A 1 281 ? -20.537 5.752 12.144 1.00 97.44 281 MET A N 1
ATOM 2186 C CA . MET A 1 281 ? -19.598 4.810 11.513 1.00 97.44 281 MET A CA 1
ATOM 2187 C C . MET A 1 281 ? -19.624 3.416 12.169 1.00 97.44 281 MET A C 1
ATOM 2189 O O . MET A 1 281 ? -19.530 2.397 11.476 1.00 97.44 281 MET A O 1
ATOM 2193 N N . PHE A 1 282 ? -19.775 3.333 13.491 1.00 98.19 282 PHE A N 1
ATOM 2194 C CA . PHE A 1 282 ? -19.942 2.044 14.162 1.00 98.19 282 PHE A CA 1
ATOM 2195 C C . PHE A 1 282 ? -21.342 1.460 13.955 1.00 98.19 282 PHE A C 1
ATOM 2197 O O . PHE A 1 282 ? -21.446 0.279 13.631 1.00 98.19 282 PHE A O 1
ATOM 2204 N N . ILE A 1 283 ? -22.400 2.273 14.056 1.00 97.75 283 ILE A N 1
ATOM 2205 C CA . ILE A 1 283 ? -23.791 1.838 13.840 1.00 97.75 283 ILE A CA 1
ATOM 2206 C C . ILE A 1 283 ? -23.951 1.232 12.445 1.00 97.75 283 ILE A C 1
ATOM 2208 O O . ILE A 1 283 ? -24.513 0.151 12.288 1.00 97.75 283 ILE A O 1
ATOM 2212 N N . ARG A 1 284 ? -23.411 1.881 11.410 1.00 95.38 284 ARG A N 1
ATOM 2213 C CA . ARG A 1 284 ? -23.468 1.347 10.040 1.00 95.38 284 ARG A CA 1
ATOM 2214 C C . ARG A 1 284 ? -22.615 0.096 9.823 1.00 95.38 284 ARG A C 1
ATOM 2216 O O . ARG A 1 284 ? -22.759 -0.553 8.790 1.00 95.38 284 ARG A O 1
ATOM 2223 N N . SER A 1 285 ? -21.683 -0.186 10.733 1.00 96.94 285 SER A N 1
ATOM 2224 C CA . SER A 1 285 ? -20.887 -1.408 10.700 1.00 96.94 285 SER A CA 1
ATOM 2225 C C . SER A 1 285 ? -21.633 -2.588 11.318 1.00 96.94 285 SER A C 1
ATOM 2227 O O . SER A 1 285 ? -21.145 -3.708 11.226 1.00 96.94 285 SER A O 1
ATOM 2229 N N . GLU A 1 286 ? -22.799 -2.375 11.939 1.00 96.69 286 GLU A N 1
ATOM 2230 C CA . GLU A 1 286 ? -23.564 -3.472 12.514 1.00 96.69 286 GLU A CA 1
ATOM 2231 C C . GLU A 1 286 ? -24.207 -4.382 11.447 1.00 96.69 286 GLU A C 1
ATOM 2233 O O . GLU A 1 286 ? -24.775 -3.899 10.462 1.00 96.69 286 GLU A O 1
ATOM 2238 N N . PRO A 1 287 ? -24.196 -5.712 11.665 1.00 96.75 287 PRO A N 1
ATOM 2239 C CA . PRO A 1 287 ? -23.512 -6.400 12.761 1.00 96.75 287 PRO A CA 1
ATOM 2240 C C . PRO A 1 287 ? -21.996 -6.504 12.513 1.00 96.75 287 PRO A C 1
ATOM 2242 O O . PRO A 1 287 ? -21.577 -6.923 11.436 1.00 96.75 287 PRO A O 1
ATOM 2245 N N . PHE A 1 288 ? -21.184 -6.226 13.539 1.00 97.25 288 PHE A N 1
ATOM 2246 C CA . PHE A 1 288 ? -19.745 -6.515 13.536 1.00 97.25 288 PHE A CA 1
ATOM 2247 C C . PHE A 1 288 ? -19.346 -7.315 14.778 1.00 97.25 288 PHE A C 1
ATOM 2249 O O . PHE A 1 288 ? -20.007 -7.248 15.811 1.00 97.25 288 PHE A O 1
ATOM 2256 N N . ASP A 1 289 ? -18.242 -8.054 14.688 1.00 97.56 289 ASP A N 1
ATOM 2257 C CA . ASP A 1 289 ? -17.540 -8.609 15.845 1.00 97.56 289 ASP A CA 1
ATOM 2258 C C . ASP A 1 289 ? -16.045 -8.618 15.548 1.00 97.56 289 ASP A C 1
ATOM 2260 O O . ASP A 1 289 ? -15.559 -9.414 14.745 1.00 97.56 289 ASP A O 1
ATOM 2264 N N . ILE A 1 290 ? -15.316 -7.723 16.206 1.00 97.25 290 ILE A N 1
ATOM 2265 C CA . ILE A 1 290 ? -13.863 -7.635 16.072 1.00 97.25 290 ILE A CA 1
ATOM 2266 C C . ILE A 1 290 ? -13.148 -8.332 17.227 1.00 97.25 290 ILE A C 1
ATOM 2268 O O . ILE A 1 290 ? -11.968 -8.091 17.427 1.00 97.25 290 ILE A O 1
ATOM 2272 N N . SER A 1 291 ? -13.804 -9.200 18.007 1.00 97.44 291 SER A N 1
ATOM 2273 C CA . SER A 1 291 ? -13.139 -9.944 19.091 1.00 97.44 291 SER A CA 1
ATOM 2274 C C . SER A 1 291 ? -11.964 -10.782 18.581 1.00 97.44 291 SER A C 1
ATOM 2276 O O . SER A 1 291 ? -10.952 -10.940 19.268 1.00 97.44 291 SER A O 1
ATOM 2278 N N . ASN A 1 292 ? -12.102 -11.317 17.368 1.00 94.25 292 ASN A N 1
ATOM 2279 C CA . ASN A 1 292 ? -11.117 -12.168 16.718 1.00 94.25 292 ASN A CA 1
ATOM 2280 C C . ASN A 1 292 ? -10.388 -11.407 15.601 1.00 94.25 292 ASN A C 1
ATOM 2282 O O . ASN A 1 292 ? -10.957 -10.490 15.013 1.00 94.25 292 ASN A O 1
ATOM 2286 N N . PRO A 1 293 ? -9.135 -11.779 15.297 1.00 93.25 293 PRO A N 1
ATOM 2287 C CA . PRO A 1 293 ? -8.382 -11.148 14.221 1.00 93.25 293 PRO A CA 1
ATOM 2288 C C . PRO A 1 293 ? -8.984 -11.421 12.837 1.00 93.25 293 PRO A C 1
ATOM 2290 O O . PRO A 1 293 ? -9.359 -12.555 12.532 1.00 93.25 293 PRO A O 1
ATOM 2293 N N . LEU A 1 294 ? -8.966 -10.411 11.960 1.00 92.81 294 LEU A N 1
ATOM 2294 C CA . LEU A 1 294 ? -9.389 -10.544 10.558 1.00 92.81 294 LEU A CA 1
ATOM 2295 C C . LEU A 1 294 ? -8.439 -11.404 9.716 1.00 92.81 294 LEU A C 1
ATOM 2297 O O . LEU A 1 294 ? -8.855 -11.974 8.712 1.00 92.81 294 LEU A O 1
ATOM 2301 N N . TYR A 1 295 ? -7.174 -11.544 10.124 1.00 92.12 295 TYR A N 1
ATOM 2302 C CA . TYR A 1 295 ? -6.160 -12.242 9.326 1.00 92.12 295 TYR A CA 1
ATOM 2303 C C . TYR A 1 295 ? -6.347 -13.768 9.217 1.00 92.12 295 TYR A C 1
ATOM 2305 O O . TYR A 1 295 ? -5.528 -14.438 8.589 1.00 92.12 295 TYR A O 1
ATOM 2313 N N . GLY A 1 296 ? -7.413 -14.326 9.804 1.00 89.62 296 GLY A N 1
ATOM 2314 C CA . GLY A 1 296 ? -7.703 -15.762 9.811 1.00 89.62 296 GLY A CA 1
ATOM 2315 C C . GLY A 1 296 ? -7.794 -16.403 8.424 1.00 89.62 296 GLY A C 1
ATOM 2316 O O . GLY A 1 296 ? -7.326 -17.522 8.236 1.00 89.62 296 GLY A O 1
ATOM 2317 N N . ASP A 1 297 ? -8.356 -15.697 7.440 1.00 91.00 297 ASP A N 1
ATOM 2318 C CA . ASP A 1 297 ? -8.560 -16.208 6.078 1.00 91.00 297 ASP A CA 1
ATOM 2319 C C . ASP A 1 297 ? -7.670 -15.524 5.022 1.00 91.00 297 ASP A C 1
ATOM 2321 O O . ASP A 1 297 ? -7.810 -15.790 3.826 1.00 91.00 297 ASP A O 1
ATOM 2325 N N . PHE A 1 298 ? -6.727 -14.673 5.437 1.00 94.50 298 PHE A N 1
ATOM 2326 C CA . PHE A 1 298 ? -5.863 -13.893 4.541 1.00 94.50 298 PHE A CA 1
ATOM 2327 C C . PHE A 1 298 ? -5.087 -14.746 3.525 1.00 94.50 298 PHE A C 1
ATOM 2329 O O . PHE A 1 298 ? -5.121 -14.401 2.338 1.00 94.50 298 PHE A O 1
ATOM 2336 N N . PRO A 1 299 ? -4.510 -15.905 3.903 1.00 91.62 299 PRO A N 1
ATOM 2337 C CA . PRO A 1 299 ? -4.012 -16.900 2.953 1.00 91.62 299 PRO A CA 1
ATOM 2338 C C . PRO A 1 299 ? -4.952 -17.214 1.781 1.00 91.62 299 PRO A C 1
ATOM 2340 O O . PRO A 1 299 ? -4.544 -17.194 0.620 1.00 91.62 299 PRO A O 1
ATOM 2343 N N . LEU A 1 300 ? -6.238 -17.449 2.061 1.00 92.06 300 LEU A N 1
ATOM 2344 C CA . LEU A 1 300 ? -7.259 -17.787 1.059 1.00 92.06 300 LEU A CA 1
ATOM 2345 C C . LEU A 1 300 ? -7.680 -16.575 0.214 1.00 92.06 300 LEU A C 1
ATOM 2347 O O . LEU A 1 300 ? -8.304 -16.720 -0.845 1.00 92.06 300 LEU A O 1
ATOM 2351 N N . ARG A 1 301 ? -7.349 -15.371 0.687 1.00 95.69 301 ARG A N 1
ATOM 2352 C CA . ARG A 1 301 ? -7.521 -14.102 -0.022 1.00 95.69 301 ARG A CA 1
ATOM 2353 C C . ARG A 1 301 ? -6.313 -13.734 -0.886 1.00 95.69 301 ARG A C 1
ATOM 2355 O O . ARG A 1 301 ? -6.371 -12.716 -1.564 1.00 95.69 301 ARG A O 1
ATOM 2362 N N . GLY A 1 302 ? -5.248 -14.540 -0.872 1.00 96.25 302 GLY A N 1
ATOM 2363 C CA . GLY A 1 302 ? -3.986 -14.213 -1.536 1.00 96.25 302 GLY A CA 1
ATOM 2364 C C . GLY A 1 302 ? -3.197 -13.111 -0.825 1.00 96.25 302 GLY A C 1
ATOM 2365 O O . GLY A 1 302 ? -2.263 -12.561 -1.403 1.00 96.25 302 GLY A O 1
ATOM 2366 N N . ILE A 1 303 ? -3.556 -12.785 0.420 1.00 97.00 303 ILE A N 1
ATOM 2367 C CA . ILE A 1 303 ? -2.819 -11.847 1.263 1.00 97.00 303 ILE A CA 1
ATOM 2368 C C . ILE A 1 303 ? -1.732 -12.634 1.995 1.00 97.00 303 ILE A C 1
ATOM 2370 O O . ILE A 1 303 ? -2.029 -13.450 2.866 1.00 97.00 303 ILE A O 1
ATOM 2374 N N . PHE A 1 304 ? -0.472 -12.394 1.639 1.00 94.38 304 PHE A N 1
ATOM 2375 C CA . PHE A 1 304 ? 0.667 -13.117 2.222 1.00 94.38 304 PHE A CA 1
ATOM 2376 C C . PHE A 1 304 ? 1.354 -12.353 3.359 1.00 94.38 304 PHE A C 1
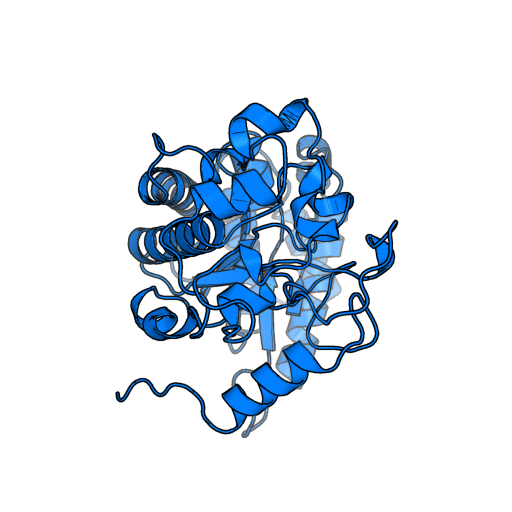ATOM 2378 O O . PHE A 1 304 ? 2.094 -12.938 4.148 1.00 94.38 304 PHE A O 1
ATOM 2385 N N . SER A 1 305 ? 1.146 -11.039 3.431 1.00 94.00 305 SER A N 1
ATOM 2386 C CA . SER A 1 305 ? 1.744 -10.163 4.435 1.00 94.00 305 SER A CA 1
ATOM 2387 C C . SER A 1 305 ? 0.934 -8.877 4.562 1.00 94.00 305 SER A C 1
ATOM 2389 O O . SER A 1 305 ? 0.305 -8.454 3.597 1.00 94.00 305 SER A O 1
ATOM 2391 N N . VAL A 1 306 ? 0.979 -8.246 5.734 1.00 95.00 306 VAL A N 1
ATOM 2392 C CA . VAL A 1 306 ? 0.404 -6.922 5.995 1.00 95.00 306 VAL A CA 1
ATOM 2393 C C . VAL A 1 306 ? 1.500 -6.045 6.574 1.00 95.00 306 VAL A C 1
ATOM 2395 O O . VAL A 1 306 ? 2.122 -6.406 7.576 1.00 95.00 306 VAL A O 1
ATOM 2398 N N . LEU A 1 307 ? 1.737 -4.891 5.960 1.00 93.69 307 LEU A N 1
ATOM 2399 C CA . LEU A 1 307 ? 2.722 -3.937 6.449 1.00 93.69 307 LEU A CA 1
ATOM 2400 C C . LEU A 1 307 ? 2.062 -2.860 7.302 1.00 93.69 307 LEU A C 1
ATOM 2402 O O . LEU A 1 307 ? 1.290 -2.029 6.819 1.00 93.69 307 LEU A O 1
ATOM 2406 N N . LEU A 1 308 ? 2.416 -2.896 8.586 1.00 93.44 308 LEU A N 1
ATOM 2407 C CA . LEU A 1 308 ? 1.881 -2.025 9.618 1.00 93.44 308 LEU A CA 1
ATOM 2408 C C . LEU A 1 308 ? 2.732 -0.774 9.837 1.00 93.44 308 LEU A C 1
ATOM 2410 O O . LEU A 1 308 ? 3.938 -0.855 10.085 1.00 93.44 308 LEU A O 1
ATOM 2414 N N . GLY A 1 309 ? 2.056 0.366 9.865 1.00 90.25 309 GLY A N 1
ATOM 2415 C CA . GLY A 1 309 ? 2.601 1.676 10.164 1.00 90.25 309 GLY A CA 1
ATOM 2416 C C . GLY A 1 309 ? 3.075 2.447 8.938 1.00 90.25 309 GLY A C 1
ATOM 2417 O O . GLY A 1 309 ? 2.855 2.078 7.783 1.00 90.25 309 GLY A O 1
ATOM 2418 N N . GLY A 1 310 ? 3.754 3.553 9.224 1.00 85.69 310 GLY A N 1
ATOM 2419 C CA . GLY A 1 310 ? 4.161 4.505 8.215 1.00 85.69 310 GLY A CA 1
ATOM 2420 C C . GLY A 1 310 ? 4.829 5.758 8.771 1.00 85.69 310 GLY A C 1
ATOM 2421 O O . GLY A 1 310 ? 5.319 5.743 9.898 1.00 85.69 310 GLY A O 1
ATOM 2422 N N . GLY A 1 311 ? 4.900 6.822 7.973 1.00 78.94 311 GLY A N 1
ATOM 2423 C CA . GLY A 1 311 ? 5.662 8.036 8.272 1.00 78.94 311 GLY A CA 1
ATOM 2424 C C . GLY A 1 311 ? 5.149 8.818 9.483 1.00 78.94 311 GLY A C 1
ATOM 2425 O O . GLY A 1 311 ? 5.952 9.365 10.236 1.00 78.94 311 GLY A O 1
ATOM 2426 N N . ALA A 1 312 ? 3.832 8.854 9.697 1.00 86.00 312 ALA A N 1
ATOM 2427 C CA . ALA A 1 312 ? 3.217 9.514 10.853 1.00 86.00 312 ALA A CA 1
ATOM 2428 C C . ALA A 1 312 ? 1.915 8.818 11.292 1.00 86.00 312 ALA A C 1
ATOM 2430 O O . ALA A 1 312 ? 0.825 9.386 11.207 1.00 86.00 312 ALA A O 1
ATOM 2431 N N . THR A 1 313 ? 2.045 7.565 11.731 1.00 93.44 313 THR A N 1
ATOM 2432 C CA . THR A 1 313 ? 0.965 6.727 12.280 1.00 93.44 313 THR A CA 1
ATOM 2433 C C . THR A 1 313 ? 1.525 5.732 13.299 1.00 93.44 313 THR A C 1
ATOM 2435 O O . THR A 1 313 ? 2.733 5.475 13.334 1.00 93.44 313 THR A O 1
ATOM 2438 N N . THR A 1 314 ? 0.655 5.145 14.117 1.00 94.25 314 THR A N 1
ATOM 2439 C CA . THR A 1 314 ? 0.979 3.989 14.952 1.00 94.25 314 THR A CA 1
ATOM 2440 C C . THR A 1 314 ? 1.449 2.808 14.101 1.00 94.25 314 THR A C 1
ATOM 2442 O O . THR A 1 314 ? 0.726 2.293 13.251 1.00 94.25 314 THR A O 1
ATOM 2445 N N . GLY A 1 315 ? 2.670 2.342 14.364 1.00 92.25 315 GLY A N 1
ATOM 2446 C CA . GLY A 1 315 ? 3.252 1.158 13.732 1.00 92.25 315 GLY A CA 1
ATOM 2447 C C . GLY A 1 315 ? 3.665 0.092 14.745 1.00 92.25 315 GLY A C 1
ATOM 2448 O O . GLY A 1 315 ? 3.142 0.001 15.854 1.00 92.25 315 GLY A O 1
ATOM 2449 N N . ILE A 1 316 ? 4.654 -0.720 14.369 1.00 90.06 316 ILE A N 1
ATOM 2450 C CA . ILE A 1 316 ? 5.176 -1.802 15.223 1.00 90.06 316 ILE A CA 1
ATOM 2451 C C . ILE A 1 316 ? 6.232 -1.336 16.240 1.00 90.06 316 ILE A C 1
ATOM 2453 O O . ILE A 1 316 ? 6.623 -2.097 17.123 1.00 90.06 316 ILE A O 1
ATOM 2457 N N . VAL A 1 317 ? 6.702 -0.090 16.135 1.00 89.44 317 VAL A N 1
ATOM 2458 C CA . VAL A 1 317 ? 7.691 0.520 17.039 1.00 89.44 317 VAL A CA 1
ATOM 2459 C C . VAL A 1 317 ? 7.025 1.529 17.971 1.00 89.44 317 VAL A C 1
ATOM 2461 O O . VAL A 1 317 ? 5.967 2.058 17.662 1.00 89.44 317 VAL A O 1
ATOM 2464 N N . SER A 1 318 ? 7.637 1.821 19.120 1.00 88.69 318 SER A N 1
ATOM 2465 C CA . SER A 1 318 ? 7.073 2.746 20.120 1.00 88.69 318 SER A CA 1
ATOM 2466 C C . SER A 1 318 ? 7.432 4.219 19.904 1.00 88.69 318 SER A C 1
ATOM 2468 O O . SER A 1 318 ? 7.070 5.050 20.729 1.00 88.69 318 SER A O 1
ATOM 2470 N N . ALA A 1 319 ? 8.218 4.535 18.874 1.00 87.25 319 ALA A N 1
ATOM 2471 C CA . ALA A 1 319 ? 8.771 5.875 18.666 1.00 87.25 319 ALA A CA 1
ATOM 2472 C C . ALA A 1 319 ? 7.857 6.807 17.850 1.00 87.25 319 ALA A C 1
ATOM 2474 O O . ALA A 1 319 ? 8.106 8.008 17.819 1.00 87.25 319 ALA A O 1
ATOM 2475 N N . ILE A 1 320 ? 6.844 6.261 17.170 1.00 87.44 320 ILE A N 1
ATOM 2476 C CA . ILE A 1 320 ? 5.946 6.987 16.264 1.00 87.44 320 ILE A CA 1
ATOM 2477 C C . ILE A 1 320 ? 4.511 6.517 16.536 1.00 87.44 320 ILE A C 1
ATOM 2479 O O . ILE A 1 320 ? 4.284 5.317 16.708 1.00 87.44 320 ILE A O 1
ATOM 2483 N N . GLY A 1 321 ? 3.562 7.455 16.567 1.00 91.56 321 GLY A N 1
ATOM 2484 C CA . GLY A 1 321 ? 2.155 7.182 16.853 1.00 91.56 321 GLY A CA 1
ATOM 2485 C C . GLY A 1 321 ? 1.900 6.847 18.323 1.00 91.56 321 GLY A C 1
ATOM 2486 O O . GLY A 1 321 ? 2.556 7.388 19.215 1.00 91.56 321 GLY A O 1
ATOM 2487 N N . ASN A 1 322 ? 0.950 5.948 18.584 1.00 92.19 322 ASN A N 1
ATOM 2488 C CA . ASN A 1 322 ? 0.606 5.542 19.940 1.00 92.19 322 ASN A CA 1
ATOM 2489 C C . ASN A 1 322 ? 1.722 4.653 20.546 1.00 92.19 322 ASN A C 1
ATOM 2491 O O . ASN A 1 322 ? 2.004 3.563 20.032 1.00 92.19 322 ASN A O 1
ATOM 2495 N N . PRO A 1 323 ? 2.365 5.068 21.657 1.00 92.12 323 PRO A N 1
ATOM 2496 C CA . PRO A 1 323 ? 3.481 4.333 22.240 1.00 92.12 323 PRO A CA 1
ATOM 2497 C C . PRO A 1 323 ? 3.039 3.137 23.093 1.00 92.12 323 PRO A C 1
ATOM 2499 O O . PRO A 1 323 ? 3.904 2.417 23.598 1.00 92.12 323 PRO A O 1
ATOM 2502 N N . GLU A 1 324 ? 1.742 2.892 23.288 1.00 93.62 324 GLU A N 1
ATOM 2503 C CA . GLU A 1 324 ? 1.243 1.784 24.100 1.00 93.62 324 GLU A CA 1
ATOM 2504 C C . GLU A 1 324 ? 1.704 0.417 23.569 1.00 93.62 324 GLU A C 1
ATOM 2506 O O . GLU A 1 324 ? 1.910 0.220 22.367 1.00 93.62 324 GLU A O 1
ATOM 2511 N N . PRO A 1 325 ? 1.897 -0.574 24.456 1.00 95.31 325 PRO A N 1
ATOM 2512 C CA . PRO A 1 325 ? 2.401 -1.882 24.057 1.00 95.31 325 PRO A CA 1
ATOM 2513 C C . PRO A 1 325 ? 1.356 -2.765 23.368 1.00 95.31 325 PRO A C 1
ATOM 2515 O O . PRO A 1 325 ? 1.736 -3.828 22.890 1.00 95.31 325 PRO A O 1
ATOM 2518 N N . TRP A 1 326 ? 0.081 -2.365 23.312 1.00 95.94 326 TRP A N 1
ATOM 2519 C CA . TRP A 1 326 ? -1.035 -3.215 22.878 1.00 95.94 326 TRP A CA 1
ATOM 2520 C C . TRP A 1 326 ? -0.783 -3.906 21.527 1.00 95.94 326 TRP A C 1
ATOM 2522 O O . TRP A 1 326 ? -0.780 -5.136 21.461 1.00 95.94 326 TRP A O 1
ATOM 2532 N N . ALA A 1 327 ? -0.458 -3.144 20.475 1.00 94.81 327 ALA A N 1
ATOM 2533 C CA . ALA A 1 327 ? -0.230 -3.708 19.140 1.00 94.81 327 ALA A CA 1
ATOM 2534 C C . ALA A 1 327 ? 0.984 -4.647 19.133 1.00 94.81 327 ALA A C 1
ATOM 2536 O O . ALA A 1 327 ? 0.937 -5.747 18.588 1.00 94.81 327 ALA A O 1
ATOM 2537 N N . ARG A 1 328 ? 2.063 -4.262 19.824 1.00 95.06 328 ARG A N 1
ATOM 2538 C CA . ARG A 1 328 ? 3.279 -5.082 19.946 1.00 95.06 328 ARG A CA 1
ATOM 2539 C C . ARG A 1 328 ? 3.025 -6.378 20.711 1.00 95.06 328 ARG A C 1
ATOM 2541 O O . ARG A 1 328 ? 3.566 -7.412 20.343 1.00 95.06 328 ARG A O 1
ATOM 2548 N N . GLN A 1 329 ? 2.194 -6.353 21.750 1.00 96.06 329 GLN A N 1
ATOM 2549 C CA . GLN A 1 329 ? 1.811 -7.554 22.494 1.00 96.06 329 GLN A CA 1
ATOM 2550 C C . GLN A 1 329 ? 0.983 -8.507 21.628 1.00 96.06 329 GLN A C 1
ATOM 2552 O O . GLN A 1 329 ? 1.253 -9.706 21.630 1.00 96.06 329 GLN A O 1
ATOM 2557 N N . LYS A 1 330 ? 0.036 -7.981 20.845 1.00 95.88 330 LYS A N 1
ATOM 2558 C CA . LYS A 1 330 ? -0.746 -8.763 19.877 1.00 95.88 330 LYS A CA 1
ATOM 2559 C C . LYS A 1 330 ? 0.134 -9.386 18.791 1.00 95.88 330 LYS A C 1
ATOM 2561 O O . LYS A 1 330 ? 0.010 -10.575 18.514 1.00 95.88 330 LYS A O 1
ATOM 2566 N N . LEU A 1 331 ? 1.073 -8.621 18.236 1.00 94.62 331 LEU A N 1
ATOM 2567 C CA . LEU A 1 331 ? 2.035 -9.121 17.250 1.00 94.62 331 LEU A CA 1
ATOM 2568 C C . LEU A 1 331 ? 2.982 -10.169 17.849 1.00 94.62 331 LEU A C 1
ATOM 2570 O O . LEU A 1 331 ? 3.228 -11.194 17.224 1.00 94.62 331 LEU A O 1
ATOM 2574 N N . ASN A 1 332 ? 3.459 -9.971 19.081 1.00 95.12 332 ASN A N 1
ATOM 2575 C CA . ASN A 1 332 ? 4.242 -10.982 19.798 1.00 95.12 332 ASN A CA 1
ATOM 2576 C C . ASN A 1 332 ? 3.439 -12.269 20.026 1.00 95.12 332 ASN A C 1
ATOM 2578 O O . ASN A 1 332 ? 3.986 -13.360 19.892 1.00 95.12 332 ASN A O 1
ATOM 2582 N N . ALA A 1 333 ? 2.148 -12.161 20.355 1.00 93.81 333 ALA A N 1
ATOM 2583 C CA . ALA A 1 333 ? 1.276 -13.324 20.484 1.00 93.81 333 ALA A CA 1
ATOM 2584 C C . ALA A 1 333 ? 1.146 -14.075 19.149 1.00 93.81 333 ALA A C 1
ATOM 2586 O O . ALA A 1 333 ? 1.328 -15.290 19.132 1.00 93.81 333 ALA A O 1
ATOM 2587 N N . TYR A 1 334 ? 0.942 -13.355 18.040 1.00 92.94 334 TYR A N 1
ATOM 2588 C CA . TYR A 1 334 ? 0.924 -13.940 16.697 1.00 92.94 334 TYR A CA 1
ATOM 2589 C C . TYR A 1 334 ? 2.253 -14.618 16.336 1.00 92.94 334 TYR A C 1
ATOM 2591 O O . TYR A 1 334 ? 2.252 -15.745 15.864 1.00 92.94 334 TYR A O 1
ATOM 2599 N N . MET A 1 335 ? 3.402 -13.994 16.612 1.00 92.25 335 MET A N 1
ATOM 2600 C CA . MET A 1 335 ? 4.710 -14.609 16.336 1.00 92.25 335 MET A CA 1
ATOM 2601 C C . MET A 1 335 ? 4.950 -15.894 17.142 1.00 92.25 335 MET A C 1
ATOM 2603 O O . MET A 1 335 ? 5.612 -16.806 16.656 1.00 92.25 335 MET A O 1
ATOM 2607 N N . ASN A 1 336 ? 4.410 -15.983 18.361 1.00 94.56 336 ASN A N 1
ATOM 2608 C CA . ASN A 1 336 ? 4.515 -17.183 19.194 1.00 94.56 336 ASN A CA 1
ATOM 2609 C C . ASN A 1 336 ? 3.545 -18.297 18.770 1.00 94.56 336 ASN A C 1
ATOM 2611 O O . ASN A 1 336 ? 3.796 -19.466 19.067 1.00 94.56 336 ASN A O 1
ATOM 2615 N N . GLN A 1 337 ? 2.426 -17.943 18.133 1.00 90.44 337 GLN A N 1
ATOM 2616 C CA . GLN A 1 337 ? 1.383 -18.865 17.677 1.00 90.44 337 GLN A CA 1
ATOM 2617 C C . GLN A 1 337 ? 0.840 -18.412 16.310 1.00 90.44 337 GLN A C 1
ATOM 2619 O O . GLN A 1 337 ? -0.292 -17.927 16.231 1.00 90.44 337 GLN A O 1
ATOM 2624 N N . PRO A 1 338 ? 1.642 -18.520 15.234 1.00 87.44 338 PRO A N 1
ATOM 2625 C CA . PRO A 1 338 ? 1.215 -18.068 13.918 1.00 87.44 338 PRO A CA 1
ATOM 2626 C C . PRO A 1 338 ? 0.119 -18.980 13.372 1.00 87.44 338 PRO A C 1
ATOM 2628 O O . PRO A 1 338 ? 0.074 -20.175 13.679 1.00 87.44 338 PRO A O 1
ATOM 2631 N N . ILE A 1 339 ? -0.738 -18.430 12.511 1.00 79.62 339 ILE A N 1
ATOM 2632 C CA . ILE A 1 339 ? -1.664 -19.253 11.733 1.00 79.62 339 ILE A CA 1
ATOM 2633 C C . ILE A 1 339 ? -0.844 -20.044 10.716 1.00 79.62 339 ILE A C 1
ATOM 2635 O O . ILE A 1 339 ? -0.097 -19.477 9.919 1.00 79.62 339 ILE A O 1
ATOM 2639 N N . THR A 1 340 ? -0.972 -21.364 10.758 1.00 76.44 340 THR A N 1
ATOM 2640 C CA . THR A 1 340 ? -0.304 -22.277 9.830 1.00 76.44 340 THR A CA 1
ATOM 2641 C C . THR A 1 340 ? -1.230 -22.623 8.672 1.00 76.44 340 THR A C 1
ATOM 2643 O O . THR A 1 340 ? -2.426 -22.782 8.886 1.00 76.44 340 THR A O 1
ATOM 2646 N N . PHE A 1 341 ? -0.683 -22.842 7.475 1.00 66.44 341 PHE A N 1
ATOM 2647 C CA . PHE A 1 341 ? -1.464 -23.249 6.296 1.00 66.44 341 PHE A CA 1
ATOM 2648 C C . PHE A 1 341 ? -2.059 -24.672 6.388 1.00 66.44 341 PHE A C 1
ATOM 2650 O O . PHE A 1 341 ? -2.829 -25.061 5.515 1.00 66.44 341 PHE A O 1
ATOM 2657 N N . ASP A 1 342 ? -1.701 -25.438 7.423 1.00 65.44 342 ASP A N 1
ATOM 2658 C CA . ASP A 1 342 ? -2.076 -26.848 7.603 1.00 65.44 342 ASP A CA 1
ATOM 2659 C C . ASP A 1 342 ? -3.355 -27.053 8.449 1.00 65.44 342 ASP A C 1
ATOM 2661 O O . ASP A 1 342 ? -3.673 -28.188 8.814 1.00 65.44 342 ASP A O 1
ATOM 2665 N N . GLN A 1 343 ? -4.066 -25.973 8.798 1.00 52.56 343 GLN A N 1
ATOM 2666 C CA . GLN A 1 343 ? -5.333 -25.987 9.550 1.00 52.56 343 GLN A CA 1
ATOM 2667 C C . GLN A 1 343 ? -6.510 -25.578 8.665 1.00 52.56 343 GLN A C 1
ATOM 2669 O O . GLN A 1 343 ? -7.598 -26.170 8.850 1.00 52.56 343 GLN A O 1
#

Mean predicted aligned error: 3.68 Å